Protein AF-A0A6P2D713-F1 (afdb_monomer)

pLDDT: mean 86.48, std 10.67, range [42.59, 97.75]

Secondary structure (DSSP, 8-state):
--TTS--HHHHHHHHHHHHHSSSHHHHHHHHHHHH-----HHHHHHHHHHHHHHHHHHHHTT--SS--------B-TTS-BEEEEEEEEEEEEEE-GGG-EEEEEEEEEEEEEEPPPPTTS-SSPPPPTT---EEEEEEES--HHHHHHHHHHHHHHTTGGG-SEEEEEE-SSTT-TTHHHH-TTEEEEEEPHHHHHHHHHHHHHHHSTT-HHHHHHHHHHHHHHHHHHHHHHHHHHHHHS-----TTHHHHHHHHHHHHHHHGGG--HHHHHHTT-----HHHHHHHHHHH-

Radius of gyration: 22.48 Å; Cα contacts (8 Å, |Δi|>4): 417; chains: 1; bounding box: 51×39×65 Å

Organism: NCBI:txid1210884

Sequence (293 aa):
MTSQRLSPAVEQLTTLCGAVADSFEKGTELLHETSGIRLSEPTVQRTTEAAGVRIAEHFRRGQVFGGKRPWSWFRDACGRTVGYISIDATGVRQQGPGGSQADGRMAYVGSGFNPLPDQERVFELLPGPGEKMRARYVSGLYPLAEMGPLLRKRGAQVGLDQAKVWVALCDGGSGLEDFDENFPRVEAVILDFYHAAEHRAKLAGVLHPTDETVAQSQAKAWSRVLREEGGEVLIAVLESWSWPSVNGLARVRGEVLGYFRNQVHRMDYPSYEANGWYIGSGAIDSACKTVVD

Solvent-accessible surface area (backbone atoms only — not comparable to full-atom values): 16340 Å² total; per-residue (Å²): 111,47,101,83,69,31,50,73,70,55,46,52,50,38,26,50,28,27,68,72,33,99,35,32,60,50,10,33,52,48,32,28,75,76,68,70,48,85,66,53,38,73,54,27,41,55,50,25,52,53,49,50,53,54,53,51,51,40,45,76,73,68,51,73,89,75,75,76,55,64,57,89,54,50,46,24,59,84,70,42,28,40,28,35,35,37,55,49,67,45,81,42,82,42,67,34,86,94,71,35,91,41,75,62,44,61,31,36,40,31,37,37,39,40,72,70,81,51,84,94,56,72,61,54,84,79,76,61,94,89,69,71,66,49,73,48,79,46,72,44,82,54,59,70,83,61,45,43,64,53,44,50,55,53,30,54,28,35,34,42,81,75,30,74,39,30,38,34,43,30,75,80,64,83,77,59,79,65,40,59,80,60,44,74,71,51,78,44,62,35,43,19,50,59,56,58,42,51,55,40,40,54,45,22,40,50,73,30,75,88,37,65,69,58,14,51,50,50,26,49,53,53,49,47,42,29,48,69,62,8,33,67,52,41,50,52,53,66,67,70,51,89,78,76,100,46,86,67,34,69,57,47,48,51,53,45,51,52,52,46,66,76,44,32,95,25,27,55,37,41,61,37,51,68,41,52,51,90,56,52,54,66,78,53,53,64,50,47,48,77,73,75,112

Structure (mmCIF, N/CA/C/O backbone):
data_AF-A0A6P2D713-F1
#
_entry.id   AF-A0A6P2D713-F1
#
loop_
_atom_site.group_PDB
_atom_site.id
_atom_site.type_symbol
_atom_site.label_atom_id
_atom_site.label_alt_id
_atom_site.label_comp_id
_atom_site.label_asym_id
_atom_site.label_entity_id
_atom_site.label_seq_id
_atom_site.pdbx_PDB_ins_code
_atom_site.Cartn_x
_atom_site.Cartn_y
_atom_site.Cartn_z
_atom_site.occupancy
_atom_site.B_iso_or_equiv
_atom_site.auth_seq_id
_atom_site.auth_comp_id
_atom_site.auth_asym_id
_atom_site.auth_atom_id
_atom_site.pdbx_PDB_model_num
ATOM 1 N N . MET A 1 1 ? -13.306 0.618 39.535 1.00 58.47 1 MET A N 1
ATOM 2 C CA . MET A 1 1 ? -11.950 1.124 39.229 1.00 58.47 1 MET A CA 1
ATOM 3 C C . MET A 1 1 ? -11.244 0.084 38.380 1.00 58.47 1 MET A C 1
ATOM 5 O O . MET A 1 1 ? -11.529 -1.095 38.549 1.00 58.47 1 MET A O 1
ATOM 9 N N . THR A 1 2 ? -10.407 0.511 37.444 1.00 74.69 2 THR A N 1
ATOM 10 C CA . THR A 1 2 ? -9.717 -0.347 36.466 1.00 74.69 2 THR A CA 1
ATOM 11 C C . THR A 1 2 ? -8.467 -0.971 37.096 1.00 74.69 2 THR A C 1
ATOM 13 O O . THR A 1 2 ? -8.136 -0.653 38.242 1.00 74.69 2 THR A O 1
ATOM 16 N N . SER A 1 3 ? -7.745 -1.848 36.386 1.00 72.12 3 SER A N 1
ATOM 17 C CA . SER A 1 3 ? -6.501 -2.452 36.908 1.00 72.12 3 SER A CA 1
ATOM 18 C C . SER A 1 3 ? -5.438 -1.407 37.277 1.00 72.12 3 SER A C 1
ATOM 20 O O . SER A 1 3 ? -4.645 -1.636 38.186 1.00 72.12 3 SER A O 1
ATOM 22 N N . GLN A 1 4 ? -5.482 -0.228 36.647 1.00 79.38 4 GLN A N 1
ATOM 23 C CA . GLN A 1 4 ? -4.624 0.927 36.942 1.00 79.38 4 GLN A CA 1
ATOM 24 C C . GLN A 1 4 ? -5.239 1.903 37.961 1.00 79.38 4 GLN A C 1
ATOM 26 O O . GLN A 1 4 ? -4.763 3.022 38.113 1.00 79.38 4 GLN A O 1
ATOM 31 N N . ARG A 1 5 ? -6.310 1.506 38.667 1.00 85.62 5 ARG A N 1
ATOM 32 C CA . ARG A 1 5 ? -7.039 2.349 39.633 1.00 85.62 5 ARG A CA 1
ATOM 33 C C . ARG A 1 5 ? -7.590 3.651 39.030 1.00 85.62 5 ARG A C 1
ATOM 35 O O . ARG A 1 5 ? -7.767 4.637 39.738 1.00 85.62 5 ARG A O 1
ATOM 42 N N . LEU A 1 6 ? -7.932 3.643 37.745 1.00 89.69 6 LEU A N 1
ATOM 43 C CA . LEU A 1 6 ? -8.622 4.752 37.088 1.00 89.69 6 LEU A CA 1
ATOM 44 C C . LEU A 1 6 ? -10.137 4.495 37.086 1.00 89.69 6 LEU A C 1
ATOM 46 O O . LEU A 1 6 ? -10.599 3.359 37.263 1.00 89.69 6 LEU A O 1
ATOM 50 N N . SER A 1 7 ? -10.943 5.544 36.916 1.00 92.88 7 SER A N 1
ATOM 51 C CA . SER A 1 7 ? -12.340 5.347 36.516 1.00 92.88 7 SER A CA 1
ATOM 52 C C . SER A 1 7 ? -12.382 4.926 35.036 1.00 92.88 7 SER A C 1
ATOM 54 O O . SER A 1 7 ? -11.438 5.228 34.304 1.00 92.88 7 SER A O 1
ATOM 56 N N . PRO A 1 8 ? -13.446 4.256 34.557 1.00 91.94 8 PRO A N 1
ATOM 57 C CA . PRO A 1 8 ? -13.537 3.849 33.151 1.00 91.94 8 PRO A CA 1
ATOM 58 C C . PRO A 1 8 ? -13.393 5.016 32.161 1.00 91.94 8 PRO A C 1
ATOM 60 O O . PRO A 1 8 ? -12.728 4.878 31.141 1.00 91.94 8 PRO A O 1
ATOM 63 N N . ALA A 1 9 ? -13.956 6.184 32.491 1.00 93.12 9 ALA A N 1
ATOM 64 C CA . ALA A 1 9 ? -13.844 7.383 31.660 1.00 93.12 9 ALA A CA 1
ATOM 65 C C . ALA A 1 9 ? -12.403 7.922 31.609 1.00 93.12 9 ALA A C 1
ATOM 67 O O . ALA A 1 9 ? -11.920 8.301 30.545 1.00 93.12 9 ALA A O 1
ATOM 68 N N . VAL A 1 10 ? -11.697 7.913 32.746 1.00 94.25 10 VAL A N 1
ATOM 69 C CA . VAL A 1 10 ? -10.295 8.350 32.806 1.00 94.25 10 VAL A CA 1
ATOM 70 C C . VAL A 1 10 ? -9.388 7.361 32.079 1.00 94.25 10 VAL A C 1
ATOM 72 O O . VAL A 1 10 ? -8.500 7.797 31.357 1.00 94.25 10 VAL A O 1
ATOM 75 N N . GLU A 1 11 ? -9.619 6.050 32.215 1.00 94.62 11 GLU A N 1
ATOM 76 C CA . GLU A 1 11 ? -8.891 5.036 31.440 1.00 94.62 11 GLU A CA 1
ATOM 77 C C . GLU A 1 11 ? -9.073 5.275 29.939 1.00 94.62 11 GLU A C 1
ATOM 79 O O . GLU A 1 11 ? -8.083 5.339 29.219 1.00 94.62 11 GLU A O 1
ATOM 84 N N . GLN A 1 12 ? -10.310 5.486 29.480 1.00 94.19 12 GLN A N 1
ATOM 85 C CA . GLN A 1 12 ? -10.593 5.742 28.070 1.00 94.19 12 GLN A CA 1
ATOM 86 C C . GLN A 1 12 ? -9.858 6.981 27.543 1.00 94.19 12 GLN A C 1
ATOM 88 O O . GLN A 1 12 ? -9.202 6.895 26.508 1.00 94.19 12 GLN A O 1
ATOM 93 N N . LEU A 1 13 ? -9.941 8.117 28.245 1.00 95.31 13 LEU A N 1
ATOM 94 C CA . LEU A 1 13 ? -9.242 9.343 27.839 1.00 95.31 13 LEU A CA 1
ATOM 95 C C . LEU A 1 13 ? -7.724 9.158 27.850 1.00 95.31 13 LEU A C 1
ATOM 97 O O . LEU A 1 13 ? -7.052 9.547 26.903 1.00 95.31 13 LEU A O 1
ATOM 101 N N . THR A 1 14 ? -7.198 8.502 28.883 1.00 95.69 14 THR A N 1
ATOM 102 C CA . THR A 1 14 ? -5.763 8.232 29.021 1.00 95.69 14 THR A CA 1
ATOM 103 C C . THR A 1 14 ? -5.253 7.368 27.871 1.00 95.69 14 THR A C 1
ATOM 105 O O . THR A 1 14 ? -4.232 7.695 27.275 1.00 95.69 14 THR A O 1
ATOM 108 N N . THR A 1 15 ? -5.976 6.298 27.525 1.00 95.00 15 THR A N 1
ATOM 109 C CA . THR A 1 15 ? -5.654 5.441 26.378 1.00 95.00 15 THR A CA 1
ATOM 110 C C . THR A 1 15 ? -5.694 6.220 25.064 1.00 95.00 15 THR A C 1
ATOM 112 O O . THR A 1 15 ? -4.808 6.039 24.240 1.00 95.00 15 THR A O 1
ATOM 115 N N . LEU A 1 16 ? -6.698 7.079 24.848 1.00 93.88 16 LEU A N 1
ATOM 116 C CA . LEU A 1 16 ? -6.806 7.862 23.613 1.00 93.88 16 LEU A CA 1
ATOM 117 C C . LEU A 1 16 ? -5.658 8.868 23.476 1.00 93.88 16 LEU A C 1
ATOM 119 O O . LEU A 1 16 ? -5.015 8.910 22.433 1.00 93.88 16 LEU A O 1
ATOM 123 N N . CYS A 1 17 ? -5.366 9.637 24.528 1.00 95.00 17 CYS A N 1
ATOM 124 C CA . CYS A 1 17 ? -4.269 10.604 24.511 1.00 95.00 17 CYS A CA 1
ATOM 125 C C . CYS A 1 17 ? -2.907 9.918 24.353 1.00 95.00 17 CYS A C 1
ATOM 127 O O . CYS A 1 17 ? -2.075 10.398 23.592 1.00 95.00 17 CYS A O 1
ATOM 129 N N . GLY A 1 18 ? -2.692 8.784 25.027 1.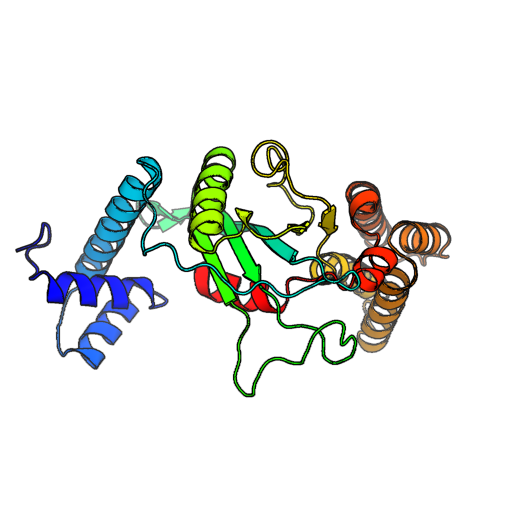00 93.62 18 GLY A N 1
ATOM 130 C CA . GLY A 1 18 ? -1.458 8.010 24.905 1.00 93.62 18 GLY A CA 1
ATOM 131 C C . GLY A 1 18 ? -1.281 7.311 23.556 1.00 93.62 18 GLY A C 1
ATOM 132 O O . GLY A 1 18 ? -0.150 7.030 23.188 1.00 93.62 18 GLY A O 1
ATOM 133 N N . ALA A 1 19 ? -2.366 7.026 22.829 1.00 90.31 19 ALA A N 1
ATOM 134 C CA . ALA A 1 19 ? -2.311 6.376 21.518 1.00 90.31 19 ALA A CA 1
ATOM 135 C C . ALA A 1 19 ? -2.177 7.354 20.340 1.00 90.31 19 ALA A C 1
ATOM 137 O O . ALA A 1 19 ? -1.746 6.938 19.273 1.00 90.31 19 ALA A O 1
ATOM 138 N N . VAL A 1 20 ? -2.605 8.611 20.501 1.00 89.31 20 VAL A N 1
ATOM 139 C CA . VAL A 1 20 ? -2.597 9.626 19.426 1.00 89.31 20 VAL A CA 1
ATOM 140 C C . VAL A 1 20 ? -1.365 10.530 19.486 1.00 89.31 20 VAL A C 1
ATOM 142 O O . VAL A 1 20 ? -1.025 11.159 18.492 1.00 89.31 20 VAL A O 1
ATOM 145 N N . ALA A 1 21 ? -0.721 10.640 20.646 1.00 89.62 21 ALA A N 1
ATOM 146 C CA . ALA A 1 21 ? 0.463 11.470 20.810 1.00 89.62 21 ALA A CA 1
ATOM 147 C C . ALA A 1 21 ? 1.750 10.733 20.403 1.00 89.62 21 ALA A C 1
ATOM 149 O O . ALA A 1 21 ? 1.882 9.538 20.656 1.00 89.62 21 ALA A O 1
ATOM 150 N N . ASP A 1 22 ? 2.733 11.485 19.903 1.00 84.94 22 ASP A N 1
ATOM 151 C CA . ASP A 1 22 ? 4.047 10.980 19.459 1.00 84.94 22 ASP A CA 1
ATOM 152 C C . ASP A 1 22 ? 4.870 10.297 20.574 1.00 84.94 22 ASP A C 1
ATOM 154 O O . ASP A 1 22 ? 5.839 9.584 20.317 1.00 84.94 22 ASP A O 1
ATOM 158 N N . SER A 1 23 ? 4.527 10.544 21.842 1.00 89.69 23 SER A N 1
ATOM 159 C CA . SER A 1 23 ? 5.128 9.891 23.006 1.00 89.69 23 SER A CA 1
ATOM 160 C C . SER A 1 23 ? 4.158 9.862 24.188 1.00 89.69 23 SER A C 1
ATOM 162 O O . SER A 1 23 ? 3.205 10.640 24.251 1.00 89.69 23 SER A O 1
ATOM 164 N N . PHE A 1 24 ? 4.412 9.011 25.186 1.00 92.38 24 PHE A N 1
ATOM 165 C CA . PHE A 1 24 ? 3.594 8.978 26.408 1.00 92.38 24 PHE A CA 1
ATOM 166 C C . PHE A 1 24 ? 3.758 10.232 27.282 1.00 92.38 24 PHE A C 1
ATOM 168 O O . PHE A 1 24 ? 2.841 10.591 28.030 1.00 92.38 24 PHE A O 1
ATOM 175 N N . GLU A 1 25 ? 4.891 10.928 27.165 1.00 93.62 25 GLU A N 1
ATOM 176 C CA . GLU A 1 25 ? 5.088 12.255 27.752 1.00 93.62 25 GLU A CA 1
ATOM 177 C C . GLU A 1 25 ? 4.136 13.261 27.093 1.00 93.62 25 GLU A C 1
ATOM 179 O O . GLU A 1 25 ? 3.340 13.903 27.779 1.00 93.62 25 GLU A O 1
ATOM 184 N N . LYS A 1 26 ? 4.098 13.305 25.755 1.00 93.81 26 LYS A N 1
ATOM 185 C CA . LYS A 1 26 ? 3.136 14.134 25.013 1.00 93.81 26 LYS A CA 1
ATOM 186 C C . LYS A 1 26 ? 1.687 13.715 25.244 1.00 93.81 26 LYS A C 1
ATOM 188 O O . LYS A 1 26 ? 0.813 14.570 25.350 1.00 93.81 26 LYS A O 1
ATOM 193 N N . GLY A 1 27 ? 1.422 12.425 25.434 1.00 95.00 27 GLY A N 1
ATOM 194 C CA . GLY A 1 27 ? 0.106 11.924 25.827 1.00 95.00 27 GLY A CA 1
ATOM 195 C C . GLY A 1 27 ? -0.328 12.433 27.205 1.00 95.00 27 GLY A C 1
ATOM 196 O O . GLY A 1 27 ? -1.510 12.696 27.425 1.00 95.00 27 GLY A O 1
ATOM 197 N N . THR A 1 28 ? 0.624 12.628 28.121 1.00 95.50 28 THR A N 1
ATOM 198 C CA . THR A 1 28 ? 0.375 13.248 29.429 1.00 95.50 28 THR A CA 1
ATOM 199 C C . THR A 1 28 ? 0.020 14.728 29.288 1.00 95.50 28 THR A C 1
ATOM 201 O O . THR A 1 28 ? -0.953 15.176 29.898 1.00 95.50 28 THR A O 1
ATOM 204 N N . GLU A 1 29 ? 0.775 15.474 28.475 1.00 95.69 29 GLU A N 1
ATOM 205 C CA . GLU A 1 29 ? 0.488 16.882 28.165 1.00 95.69 29 GLU A CA 1
ATOM 206 C C . GLU A 1 29 ? -0.915 17.030 27.554 1.00 95.69 29 GLU A C 1
ATOM 208 O O . GLU A 1 29 ? -1.744 17.774 28.079 1.00 95.69 29 GLU A O 1
ATOM 213 N N . LEU A 1 30 ? -1.227 16.233 26.527 1.00 96.19 30 LEU A N 1
ATOM 214 C CA . LEU A 1 30 ? -2.516 16.250 25.836 1.00 96.19 30 LEU A CA 1
ATOM 215 C C . LEU A 1 30 ? -3.687 15.901 26.766 1.00 96.19 30 LEU A C 1
ATOM 217 O O . LEU A 1 30 ? -4.741 16.540 26.712 1.00 96.19 30 LEU A O 1
ATOM 221 N N . LEU A 1 31 ? -3.523 14.903 27.640 1.00 96.75 31 LEU A N 1
ATOM 222 C CA . LEU A 1 31 ? -4.543 14.539 28.627 1.00 96.75 31 LEU A CA 1
ATOM 223 C C . LEU A 1 31 ? -4.820 15.702 29.586 1.00 96.75 31 LEU A C 1
ATOM 225 O O . LEU A 1 31 ? -5.981 16.002 29.882 1.00 96.75 31 LEU A O 1
ATOM 229 N N . HIS A 1 32 ? -3.768 16.376 30.048 1.00 96.88 32 HIS A N 1
ATOM 230 C CA . HIS A 1 32 ? -3.899 17.523 30.934 1.00 96.88 32 HIS A CA 1
ATOM 231 C C . HIS A 1 32 ? -4.578 18.708 30.239 1.00 96.88 32 HIS A C 1
ATOM 233 O O . HIS A 1 32 ? -5.495 19.291 30.812 1.00 96.88 32 HIS A O 1
ATOM 239 N N . GLU A 1 33 ? -4.189 19.037 29.009 1.00 95.94 33 GLU A N 1
ATOM 240 C CA . GLU A 1 33 ? -4.771 20.155 28.257 1.00 95.94 33 GLU A CA 1
ATOM 241 C C . GLU A 1 33 ? -6.255 19.943 27.933 1.00 95.94 33 GLU A C 1
ATOM 243 O O . GLU A 1 33 ? -7.055 20.871 28.037 1.00 95.94 33 GLU A O 1
ATOM 248 N N . THR A 1 34 ? -6.644 18.717 27.580 1.00 93.56 34 THR A N 1
ATOM 249 C CA . THR A 1 34 ? -8.013 18.414 27.131 1.00 93.56 34 THR A CA 1
ATOM 250 C C . THR A 1 34 ? -8.993 18.123 28.267 1.00 93.56 34 THR A C 1
ATOM 252 O O . THR A 1 34 ? -10.200 18.285 28.085 1.00 93.56 34 THR A O 1
ATOM 255 N N . SER A 1 35 ? -8.508 17.684 29.434 1.00 94.50 35 SER A N 1
ATOM 256 C CA . SER A 1 35 ? -9.373 17.210 30.529 1.00 94.50 35 SER A CA 1
ATOM 257 C C . SER A 1 35 ? -9.000 17.715 31.928 1.00 94.50 35 SER A C 1
ATOM 259 O O . SER A 1 35 ? -9.738 17.470 32.881 1.00 94.50 35 SER A O 1
ATOM 261 N N . GLY A 1 36 ? -7.854 18.385 32.086 1.00 95.31 36 GLY A N 1
ATOM 262 C CA . GLY A 1 36 ? -7.303 18.793 33.383 1.00 95.31 36 GLY A CA 1
ATOM 263 C C . GLY A 1 36 ? -6.727 17.643 34.221 1.00 95.31 36 GLY A C 1
ATOM 264 O O . GLY A 1 36 ? -6.215 17.875 35.318 1.00 95.31 36 GLY A O 1
ATOM 265 N N . ILE A 1 37 ? -6.789 16.399 33.735 1.00 95.38 37 ILE A N 1
ATOM 266 C CA . ILE A 1 37 ? -6.302 15.218 34.453 1.00 95.38 37 ILE A CA 1
ATOM 267 C C . ILE A 1 37 ? -4.776 15.156 34.370 1.00 95.38 37 ILE A C 1
ATOM 269 O O . ILE A 1 37 ? -4.192 15.239 33.294 1.00 95.38 37 ILE A O 1
ATOM 273 N N . ARG A 1 38 ? -4.123 14.953 35.519 1.00 95.50 38 ARG A N 1
ATOM 274 C CA . ARG A 1 38 ? -2.670 14.763 35.612 1.00 95.50 38 ARG A CA 1
ATOM 275 C C . ARG A 1 38 ? -2.350 13.316 35.938 1.00 95.50 38 ARG A C 1
ATOM 277 O O . ARG A 1 38 ? -2.700 12.836 37.014 1.00 95.50 38 ARG A O 1
ATOM 284 N N . LEU A 1 39 ? -1.657 12.649 35.026 1.00 94.62 39 LEU A N 1
ATOM 285 C CA . LEU A 1 39 ? -1.071 11.327 35.233 1.00 94.62 39 LEU A CA 1
ATOM 286 C C . LEU A 1 39 ? 0.426 11.394 34.935 1.00 94.62 39 LEU A C 1
ATOM 288 O O . LEU A 1 39 ? 0.891 12.342 34.320 1.00 94.62 39 LEU A O 1
ATOM 292 N N . SER A 1 40 ? 1.192 10.417 35.409 1.00 94.62 40 SER A N 1
ATOM 293 C CA . SER A 1 40 ? 2.594 10.289 35.012 1.00 94.62 40 SER A CA 1
ATOM 294 C C . SER A 1 40 ? 2.711 9.553 33.680 1.00 94.62 40 SER A C 1
ATOM 296 O O . SER A 1 40 ? 1.890 8.677 33.394 1.00 94.62 40 SER A O 1
ATOM 298 N N . GLU A 1 41 ? 3.774 9.828 32.927 1.00 94.62 41 GLU A N 1
ATOM 299 C CA . GLU A 1 41 ? 4.097 9.127 31.678 1.00 94.62 41 GLU A CA 1
ATOM 300 C C . GLU A 1 41 ? 4.018 7.589 31.827 1.00 94.62 41 GLU A C 1
ATOM 302 O O . GLU A 1 41 ? 3.263 6.974 31.071 1.00 94.62 41 GLU A O 1
ATOM 307 N N . PRO A 1 42 ? 4.628 6.934 32.845 1.00 93.88 42 PRO A N 1
ATOM 308 C CA . PRO A 1 42 ? 4.503 5.482 33.008 1.00 93.88 42 PRO A CA 1
ATOM 309 C C . PRO A 1 42 ? 3.063 4.996 33.223 1.00 93.88 42 PRO A C 1
ATOM 311 O O . PRO A 1 42 ? 2.743 3.838 32.957 1.00 93.88 42 PRO A O 1
ATOM 314 N N . THR A 1 43 ? 2.185 5.846 33.760 1.00 93.94 43 THR A N 1
ATOM 315 C CA . THR A 1 43 ? 0.767 5.510 33.943 1.00 93.94 43 THR A CA 1
ATOM 316 C C . THR A 1 43 ? 0.017 5.599 32.621 1.00 93.94 43 THR A C 1
ATOM 318 O O . THR A 1 43 ? -0.766 4.695 32.324 1.00 93.94 43 THR A O 1
ATOM 321 N N . VAL A 1 44 ? 0.280 6.632 31.815 1.00 95.12 44 VAL A N 1
ATOM 322 C CA . VAL A 1 44 ? -0.267 6.758 30.455 1.00 95.12 44 VAL A CA 1
ATOM 323 C C . VAL A 1 44 ? 0.194 5.585 29.590 1.00 95.12 44 VAL A C 1
ATOM 325 O O . VAL A 1 44 ? -0.648 4.918 28.987 1.00 95.12 44 VAL A O 1
ATOM 328 N N . GLN A 1 45 ? 1.488 5.254 29.632 1.00 93.81 45 GLN A N 1
ATOM 329 C CA . GLN A 1 45 ? 2.070 4.096 28.954 1.00 93.81 45 GLN A CA 1
ATOM 330 C C . GLN A 1 45 ? 1.351 2.796 29.324 1.00 93.81 45 GLN A C 1
ATOM 332 O O . GLN A 1 45 ? 0.704 2.183 28.477 1.00 93.81 45 GLN A O 1
ATOM 337 N N . ARG A 1 46 ? 1.392 2.390 30.604 1.00 93.56 46 ARG A N 1
ATOM 338 C CA . ARG A 1 46 ? 0.803 1.109 31.041 1.00 93.56 46 ARG A CA 1
ATOM 339 C C . ARG A 1 46 ? -0.689 1.017 30.745 1.00 93.56 46 ARG A C 1
ATOM 341 O O . ARG A 1 46 ? -1.194 -0.068 30.472 1.00 93.56 46 ARG A O 1
ATOM 348 N N . THR A 1 47 ? -1.408 2.134 30.836 1.00 94.81 47 THR A N 1
ATOM 349 C CA . THR A 1 47 ? -2.846 2.181 30.546 1.00 94.81 47 THR A CA 1
ATOM 350 C C . THR A 1 47 ? -3.116 1.979 29.055 1.00 94.81 47 THR A C 1
ATOM 352 O O . THR A 1 47 ? -4.004 1.210 28.685 1.00 94.81 47 THR A O 1
ATOM 355 N N . THR A 1 48 ? -2.325 2.624 28.200 1.00 94.12 48 THR A N 1
ATOM 356 C CA . THR A 1 48 ? -2.432 2.518 26.739 1.00 94.12 48 THR A CA 1
ATOM 357 C C . THR A 1 48 ? -2.032 1.124 26.256 1.00 94.12 48 THR A C 1
ATOM 359 O O . THR A 1 48 ? -2.800 0.470 25.550 1.00 94.12 48 THR A O 1
ATOM 362 N N . GLU A 1 49 ? -0.898 0.601 26.723 1.00 92.25 49 GLU A N 1
ATOM 363 C CA . GLU A 1 49 ? -0.424 -0.749 26.397 1.00 92.25 49 GLU A CA 1
ATOM 364 C C . GLU A 1 49 ? -1.402 -1.831 26.877 1.00 92.25 49 GLU A C 1
ATOM 366 O O . GLU A 1 49 ? -1.720 -2.755 26.128 1.00 92.25 49 GLU A O 1
ATOM 371 N N . ALA A 1 50 ? -1.958 -1.702 28.089 1.00 91.88 50 ALA A N 1
ATOM 372 C CA . ALA A 1 50 ? -2.964 -2.639 28.590 1.00 91.88 50 ALA A CA 1
ATOM 373 C C . ALA A 1 50 ? -4.231 -2.652 27.719 1.00 91.88 50 ALA A C 1
ATOM 375 O O . ALA A 1 50 ? -4.826 -3.713 27.512 1.00 91.88 50 ALA A O 1
ATOM 376 N N . ALA A 1 51 ? -4.646 -1.501 27.179 1.00 91.56 51 ALA A N 1
ATOM 377 C CA . ALA A 1 51 ? -5.734 -1.447 26.209 1.00 91.56 51 ALA A CA 1
ATOM 378 C C . ALA A 1 51 ? -5.363 -2.153 24.896 1.00 91.56 51 ALA A C 1
ATOM 380 O O . ALA A 1 51 ? -6.164 -2.946 24.396 1.00 91.56 51 ALA A O 1
ATOM 381 N N . GLY A 1 52 ? -4.142 -1.946 24.392 1.00 88.56 52 GLY A N 1
ATOM 382 C CA . GLY A 1 52 ? -3.605 -2.653 23.225 1.00 88.56 52 GLY A CA 1
ATOM 383 C C . GLY A 1 52 ? -3.599 -4.176 23.396 1.00 88.56 52 GLY A C 1
ATOM 384 O O . GLY A 1 52 ? -4.068 -4.899 22.516 1.00 88.56 52 GLY A O 1
ATOM 385 N N . VAL A 1 53 ? -3.179 -4.679 24.563 1.00 89.00 53 VAL A N 1
ATOM 386 C CA . VAL A 1 53 ? -3.214 -6.118 24.890 1.00 89.00 53 VAL A CA 1
ATOM 387 C C . VAL A 1 53 ? -4.642 -6.663 24.830 1.00 89.00 53 VAL A C 1
ATOM 389 O O . VAL A 1 53 ? -4.878 -7.693 24.195 1.00 89.00 53 VAL A O 1
ATOM 392 N N . ARG A 1 54 ? -5.618 -5.956 25.416 1.00 89.75 54 ARG A N 1
ATOM 393 C CA . ARG A 1 54 ? -7.032 -6.364 25.359 1.00 89.75 54 ARG A CA 1
ATOM 394 C C . ARG A 1 54 ? -7.567 -6.369 23.926 1.00 89.75 54 ARG A C 1
ATOM 396 O O . ARG A 1 54 ? -8.280 -7.300 23.558 1.00 89.75 54 ARG A O 1
ATOM 403 N N . ILE A 1 55 ? -7.228 -5.367 23.114 1.00 85.94 55 ILE A N 1
ATOM 404 C CA . ILE A 1 55 ? -7.602 -5.299 21.690 1.00 85.94 55 ILE A CA 1
ATOM 405 C C . ILE A 1 55 ? -7.029 -6.506 20.935 1.00 85.94 55 ILE A C 1
ATOM 407 O O . ILE A 1 55 ? -7.767 -7.201 20.235 1.00 85.94 55 ILE A O 1
ATOM 411 N N . ALA A 1 56 ? -5.747 -6.814 21.141 1.00 82.06 56 ALA A N 1
ATOM 412 C CA . ALA A 1 56 ? -5.087 -7.958 20.521 1.00 82.06 56 ALA A CA 1
ATOM 413 C C . ALA A 1 56 ? -5.717 -9.300 20.936 1.00 82.06 56 ALA A C 1
ATOM 415 O O . ALA A 1 56 ? -5.852 -10.197 20.108 1.00 82.06 56 ALA A O 1
ATOM 416 N N . GLU A 1 57 ? -6.147 -9.452 22.191 1.00 86.25 57 GLU A N 1
ATOM 417 C CA . GLU A 1 57 ? -6.876 -10.645 22.643 1.00 86.25 57 GLU A CA 1
ATOM 418 C C . GLU A 1 57 ? -8.236 -10.807 21.955 1.00 86.25 57 GLU A C 1
ATOM 420 O O . GLU A 1 57 ? -8.605 -11.924 21.585 1.00 86.25 57 GLU A O 1
ATOM 425 N N . HIS A 1 58 ? -8.973 -9.712 21.743 1.00 84.81 58 HIS A N 1
ATOM 426 C CA . HIS A 1 58 ? -10.233 -9.749 20.992 1.00 84.81 58 HIS A CA 1
ATOM 427 C C . HIS A 1 58 ? -9.985 -10.180 19.540 1.00 84.81 58 HIS A C 1
ATOM 429 O O . HIS A 1 58 ? -10.688 -11.057 19.031 1.00 84.81 58 HIS A O 1
ATOM 435 N N . PHE A 1 59 ? -8.949 -9.636 18.895 1.00 80.00 59 PHE A N 1
ATOM 436 C CA . PHE A 1 59 ? -8.557 -10.022 17.537 1.00 80.00 59 PHE A CA 1
ATOM 437 C C . PHE A 1 59 ? -8.110 -11.484 17.443 1.00 80.00 59 PHE A C 1
ATOM 439 O O . PHE A 1 59 ? -8.576 -12.189 16.550 1.00 80.00 59 PHE A O 1
ATOM 446 N N . ARG A 1 60 ? -7.329 -11.989 18.408 1.00 79.06 60 ARG A N 1
ATOM 447 C CA . ARG A 1 60 ? -6.952 -13.415 18.494 1.00 79.06 60 ARG A CA 1
ATOM 448 C C . ARG A 1 60 ? -8.158 -14.342 18.657 1.00 79.06 60 ARG A C 1
ATOM 450 O O . ARG A 1 60 ? -8.186 -15.428 18.091 1.00 79.06 60 ARG A O 1
ATOM 457 N N . ARG A 1 61 ? -9.204 -13.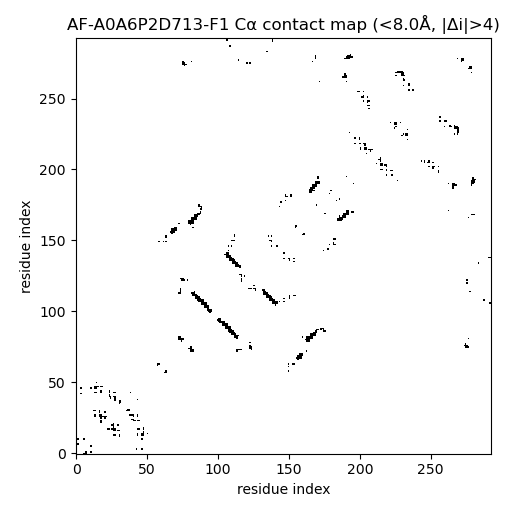901 19.363 1.00 82.81 61 ARG A N 1
ATOM 458 C CA . ARG A 1 61 ? -10.504 -14.607 19.437 1.00 82.81 61 ARG A CA 1
ATOM 459 C C . ARG A 1 61 ? -11.358 -14.426 18.184 1.00 82.81 61 ARG A C 1
ATOM 461 O O . ARG A 1 61 ? -12.491 -14.900 18.119 1.00 82.81 61 ARG A O 1
ATOM 468 N N . GLY A 1 62 ? -10.842 -13.718 17.186 1.00 74.69 62 GLY A N 1
ATOM 469 C CA . GLY A 1 62 ? -11.510 -13.499 15.925 1.00 74.69 62 GLY A CA 1
ATOM 470 C C . GLY A 1 62 ? -12.653 -12.491 15.982 1.00 74.69 62 GLY A C 1
ATOM 471 O O . GLY A 1 62 ? -13.483 -12.494 15.070 1.00 74.69 62 GLY A O 1
ATOM 472 N N . GLN A 1 63 ? -12.719 -11.671 17.027 1.00 80.75 63 GLN A N 1
ATOM 473 C CA . GLN A 1 63 ? -13.699 -10.602 17.156 1.00 80.75 63 GLN A CA 1
ATOM 474 C C . GLN A 1 63 ? -13.226 -9.374 16.379 1.00 80.75 63 GLN A C 1
ATOM 476 O O . GLN A 1 63 ? -12.034 -9.123 16.245 1.00 80.75 63 GLN A O 1
ATOM 481 N N . VAL A 1 64 ? -14.170 -8.594 15.865 1.00 78.06 64 VAL A N 1
ATOM 482 C CA . VAL A 1 64 ? -13.904 -7.317 15.197 1.00 78.06 64 VAL A CA 1
ATOM 483 C C . VAL A 1 64 ? -14.750 -6.236 15.852 1.00 78.06 64 VAL A C 1
ATOM 485 O O . VAL A 1 64 ? -15.897 -6.475 16.224 1.00 78.06 64 VAL A O 1
ATOM 488 N N . PHE A 1 65 ? -14.184 -5.041 16.014 1.00 82.00 65 PHE A N 1
ATOM 489 C CA . PHE A 1 65 ? -14.898 -3.920 16.627 1.00 82.00 65 PHE A CA 1
ATOM 490 C C . PHE A 1 65 ? -15.833 -3.244 15.620 1.00 82.00 65 PHE A C 1
ATOM 492 O O . PHE A 1 65 ? -15.464 -3.057 14.460 1.00 82.00 65 PHE A O 1
ATOM 499 N N . GLY A 1 66 ? -17.024 -2.845 16.064 1.00 80.12 66 GLY A N 1
ATOM 500 C CA . GLY A 1 66 ? -18.042 -2.211 15.223 1.00 80.12 66 GLY A CA 1
ATOM 501 C C . GLY A 1 66 ? -19.015 -3.201 14.569 1.00 80.12 66 GLY A C 1
ATOM 502 O O . GLY A 1 66 ? -18.722 -4.380 14.383 1.00 80.12 66 GLY A O 1
ATOM 503 N N . GLY A 1 67 ? -20.213 -2.719 14.240 1.00 82.44 67 GLY A N 1
ATOM 504 C CA . GLY A 1 67 ? -21.223 -3.512 13.534 1.00 82.44 67 GLY A CA 1
ATOM 505 C C . GLY A 1 67 ? -20.921 -3.663 12.041 1.00 82.44 67 GLY A C 1
ATOM 506 O O . GLY A 1 67 ? -20.095 -2.936 11.486 1.00 82.44 67 GLY A O 1
ATOM 507 N N . LYS A 1 68 ? -21.640 -4.575 11.377 1.00 87.62 68 LYS A N 1
ATOM 508 C CA . LYS A 1 68 ? -21.646 -4.654 9.911 1.00 87.62 68 LYS A CA 1
ATOM 509 C C . LYS A 1 68 ? -22.297 -3.387 9.349 1.00 87.62 68 LYS A C 1
ATOM 511 O O . LYS A 1 68 ? -23.448 -3.093 9.661 1.00 87.62 68 LYS A O 1
ATOM 516 N N . ARG A 1 69 ? -21.551 -2.632 8.547 1.00 89.69 69 ARG A N 1
ATOM 517 C CA . ARG A 1 69 ? -22.008 -1.443 7.819 1.00 89.69 69 ARG A CA 1
ATOM 518 C C . ARG A 1 69 ? -21.527 -1.566 6.372 1.00 89.69 69 ARG A C 1
ATOM 520 O O . ARG A 1 69 ? -20.455 -1.041 6.065 1.00 89.69 69 ARG A O 1
ATOM 527 N N . PRO A 1 70 ? -22.280 -2.287 5.519 1.00 92.50 70 PRO A N 1
ATOM 528 C CA . PRO A 1 70 ? -21.926 -2.465 4.119 1.00 92.50 70 PRO A CA 1
ATOM 529 C C . PRO A 1 70 ? -21.714 -1.125 3.421 1.00 92.50 70 PRO A C 1
ATOM 531 O O . PRO A 1 70 ? -22.438 -0.160 3.680 1.00 92.50 70 PRO A O 1
ATOM 534 N N . TRP A 1 71 ? -20.711 -1.059 2.555 1.00 93.31 71 TRP A N 1
ATOM 535 C CA . TRP A 1 71 ? -20.477 0.102 1.713 1.00 93.31 71 TRP A CA 1
ATOM 536 C C . TRP A 1 71 ? -21.212 -0.021 0.384 1.00 93.31 71 TRP A C 1
ATOM 538 O O . TRP A 1 71 ? -21.362 -1.107 -0.170 1.00 93.31 71 TRP A O 1
ATOM 548 N N . SER A 1 72 ? -21.616 1.128 -0.152 1.00 91.50 72 SER A N 1
ATOM 549 C CA . SER A 1 72 ? -21.944 1.267 -1.568 1.00 91.50 72 SER A CA 1
ATOM 550 C C . SER A 1 72 ? -20.634 1.295 -2.353 1.00 91.50 72 SER A C 1
ATOM 552 O O . SER A 1 72 ? -20.017 2.350 -2.477 1.00 91.50 72 SER A O 1
ATOM 554 N N . TRP A 1 73 ? -20.166 0.123 -2.776 1.00 92.38 73 TRP A N 1
ATOM 555 C CA . TRP A 1 73 ? -18.962 -0.023 -3.594 1.00 92.38 73 TRP A CA 1
ATOM 556 C C . TRP A 1 73 ? -19.142 0.645 -4.956 1.00 92.38 73 TRP A C 1
ATOM 558 O O . TRP A 1 73 ? -20.185 0.448 -5.585 1.00 92.38 73 TRP A O 1
ATOM 568 N N . PHE A 1 74 ? -18.131 1.394 -5.399 1.00 91.69 74 PHE A N 1
ATOM 569 C CA . PHE A 1 74 ? -18.127 1.981 -6.737 1.00 91.69 74 PHE A CA 1
ATOM 570 C C . PHE A 1 74 ? -17.948 0.901 -7.811 1.00 91.69 74 PHE A C 1
ATOM 572 O O . PHE A 1 74 ? -17.561 -0.241 -7.526 1.00 91.69 74 PHE A O 1
ATOM 579 N N . ARG A 1 75 ? -18.292 1.247 -9.047 1.00 91.56 75 ARG A N 1
ATOM 580 C CA . ARG A 1 75 ? -18.354 0.342 -10.189 1.00 91.56 75 ARG A CA 1
ATOM 581 C C . ARG A 1 75 ? -17.196 0.549 -11.153 1.00 91.56 75 ARG A C 1
ATOM 583 O O . ARG A 1 75 ? -16.717 1.660 -11.346 1.00 91.56 75 ARG A O 1
ATOM 590 N N . ASP A 1 76 ? -16.793 -0.552 -11.772 1.00 91.81 76 ASP A N 1
ATOM 591 C CA . ASP A 1 76 ? -15.855 -0.575 -12.887 1.00 91.81 76 ASP A CA 1
ATOM 592 C C . ASP A 1 76 ? -16.524 -0.127 -14.201 1.00 91.81 76 ASP A C 1
ATOM 594 O O . ASP A 1 76 ? -17.739 0.094 -14.264 1.00 91.81 76 ASP A O 1
ATOM 598 N N . ALA A 1 77 ? -15.742 -0.050 -15.279 1.00 90.19 77 ALA A N 1
ATOM 599 C CA . ALA A 1 77 ? -16.219 0.308 -16.617 1.00 90.19 77 ALA A CA 1
ATOM 600 C C . ALA A 1 77 ? -17.307 -0.640 -17.169 1.00 90.19 77 ALA A C 1
ATOM 602 O O . ALA A 1 77 ? -18.061 -0.271 -18.068 1.00 90.19 77 ALA A O 1
ATOM 603 N N . CYS A 1 78 ? -17.425 -1.851 -16.614 1.00 90.00 78 CYS A N 1
ATOM 604 C CA . CYS A 1 78 ? -18.441 -2.845 -16.960 1.00 90.00 78 CYS A CA 1
ATOM 605 C C . CYS A 1 78 ? -19.678 -2.789 -16.037 1.00 90.00 78 CYS A C 1
ATOM 607 O O . CYS A 1 78 ? -20.567 -3.642 -16.128 1.00 90.00 78 CYS A O 1
ATOM 609 N N . GLY A 1 79 ? -19.752 -1.826 -15.113 1.00 90.62 79 GLY A N 1
ATOM 610 C CA . GLY A 1 79 ? -20.849 -1.679 -14.158 1.00 90.62 79 GLY A CA 1
ATOM 611 C C . GLY A 1 79 ? -20.825 -2.685 -12.997 1.00 90.62 79 GLY A C 1
ATOM 612 O O . GLY A 1 79 ? -21.836 -2.836 -12.292 1.00 90.62 79 GLY A O 1
ATOM 613 N N . ARG A 1 80 ? -19.712 -3.395 -12.775 1.00 93.12 80 ARG A N 1
ATOM 614 C CA . ARG A 1 80 ? -19.517 -4.339 -11.663 1.00 93.12 80 ARG A CA 1
ATOM 615 C C . ARG A 1 80 ? -18.985 -3.599 -10.440 1.00 93.12 80 ARG A C 1
ATOM 617 O O . ARG A 1 80 ? -18.067 -2.806 -10.558 1.00 93.12 80 ARG A O 1
ATOM 624 N N . THR A 1 81 ? -19.534 -3.873 -9.259 1.00 94.31 81 THR A N 1
ATOM 625 C CA . THR A 1 81 ? -19.013 -3.313 -8.002 1.00 94.31 81 THR A CA 1
ATOM 626 C C . THR A 1 81 ? -17.619 -3.860 -7.706 1.00 94.31 81 THR A C 1
ATOM 628 O O . THR A 1 81 ? -17.424 -5.078 -7.764 1.00 94.31 81 THR A O 1
ATOM 631 N N . VAL A 1 82 ? -16.682 -2.980 -7.353 1.00 94.31 82 VAL A N 1
ATOM 632 C CA . VAL A 1 82 ? -15.281 -3.336 -7.095 1.00 94.31 82 VAL A CA 1
ATOM 633 C C . VAL A 1 82 ? -14.930 -3.090 -5.639 1.00 94.31 82 VAL A C 1
ATOM 635 O O . VAL A 1 82 ? -15.123 -1.995 -5.115 1.00 94.31 82 VAL A O 1
ATOM 638 N N . GLY A 1 83 ? -14.410 -4.121 -4.985 1.00 94.44 83 GLY A N 1
ATOM 639 C CA . GLY A 1 83 ? -13.845 -4.029 -3.650 1.00 94.44 83 GLY A CA 1
ATOM 640 C C . GLY A 1 83 ? -12.329 -4.057 -3.706 1.00 94.44 83 GLY A C 1
ATOM 641 O O . GLY A 1 83 ? -11.771 -4.946 -4.348 1.00 94.44 83 GLY A O 1
ATOM 642 N N . TYR A 1 84 ? -11.675 -3.120 -3.019 1.00 93.44 84 TYR A N 1
ATOM 643 C CA . TYR A 1 84 ? -10.218 -3.062 -2.979 1.00 93.44 84 TYR A CA 1
ATOM 644 C C . TYR A 1 84 ? -9.659 -3.486 -1.632 1.00 93.44 84 TYR A C 1
ATOM 646 O O . TYR A 1 84 ? -10.230 -3.199 -0.572 1.00 93.44 84 TYR A O 1
ATOM 654 N N . ILE A 1 85 ? -8.518 -4.161 -1.705 1.00 91.88 85 ILE A N 1
ATOM 655 C CA . ILE A 1 85 ? -7.746 -4.643 -0.568 1.00 91.88 85 ILE A CA 1
ATOM 656 C C . ILE A 1 85 ? -6.291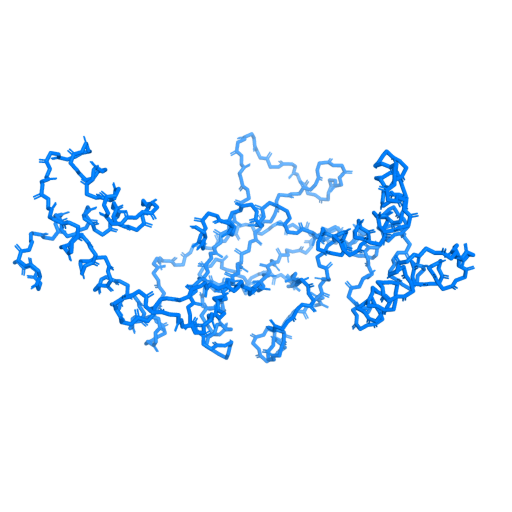 -4.233 -0.789 1.00 91.88 85 ILE A C 1
ATOM 658 O O . ILE A 1 85 ? -5.803 -4.288 -1.911 1.00 91.88 85 ILE A O 1
ATOM 662 N N . SER A 1 86 ? -5.581 -3.841 0.259 1.00 88.00 86 SER A N 1
ATOM 663 C CA . SER A 1 86 ? -4.122 -3.738 0.220 1.00 88.00 86 SER A CA 1
ATOM 664 C C . SER A 1 86 ? -3.511 -4.386 1.449 1.00 88.00 86 SER A C 1
ATOM 666 O O . SER A 1 86 ? -4.154 -4.467 2.500 1.00 88.00 86 SER A O 1
ATOM 668 N N . ILE A 1 87 ? -2.279 -4.858 1.307 1.00 81.56 87 ILE A N 1
ATOM 669 C CA . ILE A 1 87 ? -1.428 -5.257 2.423 1.00 81.56 87 ILE A CA 1
ATOM 670 C C . ILE A 1 87 ? -0.070 -4.621 2.181 1.00 81.56 87 ILE A C 1
ATOM 672 O O . ILE A 1 87 ? 0.484 -4.750 1.093 1.00 81.56 87 ILE A O 1
ATOM 676 N N . ASP A 1 88 ? 0.419 -3.940 3.203 1.00 78.75 88 ASP A N 1
ATOM 677 C CA . ASP A 1 88 ? 1.731 -3.317 3.247 1.00 78.75 88 ASP A CA 1
ATOM 678 C C . ASP A 1 88 ? 2.464 -3.762 4.521 1.00 78.75 88 ASP A C 1
ATOM 680 O O . ASP A 1 88 ? 1.836 -4.185 5.503 1.00 78.75 88 ASP A O 1
ATOM 684 N N . ALA A 1 89 ? 3.790 -3.697 4.505 1.00 75.75 89 ALA A N 1
ATOM 685 C CA . ALA A 1 89 ? 4.646 -4.064 5.619 1.00 75.75 89 ALA A CA 1
ATOM 686 C C . ALA A 1 89 ? 5.708 -2.987 5.844 1.00 75.75 89 ALA A C 1
ATOM 688 O O . ALA A 1 89 ? 6.574 -2.758 5.007 1.00 75.75 89 ALA A O 1
ATOM 689 N N . THR A 1 90 ? 5.713 -2.389 7.034 1.00 74.44 90 THR A N 1
ATOM 690 C CA . THR A 1 90 ? 6.705 -1.378 7.411 1.00 74.44 90 THR A CA 1
ATOM 691 C C . THR A 1 90 ? 7.580 -1.851 8.566 1.00 74.44 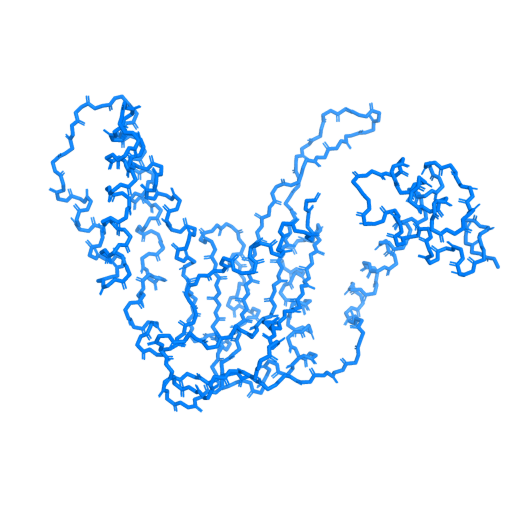90 THR A C 1
ATOM 693 O O . THR A 1 90 ? 7.129 -2.522 9.500 1.00 74.44 90 THR A O 1
ATOM 696 N N . GLY A 1 91 ? 8.871 -1.530 8.490 1.00 76.44 91 GLY A N 1
ATOM 697 C CA . GLY A 1 91 ? 9.846 -1.866 9.518 1.00 76.44 91 GLY A CA 1
ATOM 698 C C . GLY A 1 91 ? 9.766 -0.891 10.686 1.00 76.44 91 GLY A C 1
ATOM 699 O O . GLY A 1 91 ? 10.209 0.249 10.579 1.00 76.44 91 GLY A O 1
ATOM 700 N N . VAL A 1 92 ? 9.279 -1.354 11.835 1.00 78.81 92 VAL A N 1
ATOM 701 C CA . VAL A 1 92 ? 9.252 -0.566 13.067 1.00 78.81 92 VAL A CA 1
ATOM 702 C C . VAL A 1 92 ? 10.485 -0.844 13.917 1.00 78.81 92 VAL A C 1
ATOM 704 O O . VAL A 1 92 ? 10.830 -1.989 14.235 1.00 78.81 92 VAL A O 1
ATOM 707 N N . ARG A 1 93 ? 11.168 0.230 14.319 1.00 79.88 93 ARG A N 1
ATOM 708 C CA . ARG A 1 93 ? 12.308 0.136 15.235 1.00 79.88 93 ARG A CA 1
ATOM 709 C C . ARG A 1 93 ? 11.830 -0.363 16.592 1.00 79.88 93 ARG A C 1
ATOM 711 O O . ARG A 1 93 ? 10.750 -0.005 17.050 1.00 79.88 93 ARG A O 1
ATOM 718 N N . GLN A 1 94 ? 12.640 -1.195 17.229 1.00 80.25 94 GLN A N 1
ATOM 719 C CA . GLN A 1 94 ? 12.386 -1.673 18.581 1.00 80.25 94 GLN A CA 1
ATOM 720 C C . GLN A 1 94 ? 13.494 -1.177 19.503 1.00 80.25 94 GLN A C 1
ATOM 722 O O . GLN A 1 94 ? 14.644 -1.026 19.087 1.00 80.25 94 GLN A O 1
ATOM 727 N N . GLN A 1 95 ? 13.145 -0.949 20.765 1.00 76.69 95 GLN A N 1
ATOM 728 C CA . GLN A 1 95 ? 14.115 -0.749 21.833 1.00 76.69 95 GLN A CA 1
ATOM 729 C C . GLN A 1 95 ? 14.019 -1.913 22.811 1.00 76.69 95 GLN A C 1
ATOM 731 O O . GLN A 1 95 ? 12.931 -2.314 23.226 1.00 76.69 95 GLN A O 1
ATOM 736 N N . GLY A 1 96 ? 15.174 -2.472 23.156 1.00 74.69 96 GLY A N 1
ATOM 737 C CA . GLY A 1 96 ? 15.290 -3.474 24.198 1.00 74.69 96 GLY A CA 1
ATOM 738 C C . GLY A 1 96 ? 15.199 -2.851 25.596 1.00 74.69 96 GLY A C 1
ATOM 739 O O . GLY A 1 96 ? 15.128 -1.626 25.749 1.00 74.69 96 GLY A O 1
ATOM 740 N N . PRO A 1 97 ? 15.212 -3.684 26.650 1.00 73.69 97 PRO A N 1
ATOM 741 C CA . PRO A 1 97 ? 15.172 -3.212 28.029 1.00 73.69 97 PRO A CA 1
ATOM 742 C C . PRO A 1 97 ? 16.250 -2.153 28.298 1.00 73.69 97 PRO A C 1
ATOM 744 O O . PRO A 1 97 ? 17.426 -2.372 28.006 1.00 73.69 97 PRO A O 1
ATOM 747 N N . GLY A 1 98 ? 15.843 -1.006 28.848 1.00 74.50 98 GLY A N 1
ATOM 748 C CA . GLY A 1 98 ? 16.749 0.111 29.137 1.00 74.50 98 GLY A CA 1
ATOM 749 C C . GLY A 1 98 ? 17.229 0.893 27.907 1.00 74.50 98 GLY A C 1
ATOM 750 O O . GLY A 1 98 ? 18.259 1.552 27.993 1.00 74.50 98 GLY A O 1
ATOM 751 N N . GLY A 1 99 ? 16.522 0.813 26.772 1.00 74.50 99 GLY A N 1
ATOM 752 C CA . GLY A 1 99 ? 16.877 1.541 25.547 1.00 74.50 99 GLY A CA 1
ATOM 753 C C . GLY A 1 99 ? 17.994 0.880 24.737 1.00 74.50 99 GLY A C 1
ATOM 754 O O . GLY A 1 99 ? 18.619 1.530 23.900 1.00 74.50 99 GLY A O 1
ATOM 755 N N . SER A 1 100 ? 18.277 -0.401 24.990 1.00 80.50 100 SER A N 1
ATOM 756 C CA . SER A 1 100 ? 19.278 -1.149 24.231 1.00 80.50 100 SER A CA 1
ATOM 757 C C . SER A 1 100 ? 18.844 -1.362 22.779 1.00 80.50 100 SER A C 1
ATOM 759 O O . SER A 1 100 ? 17.656 -1.332 22.446 1.00 80.50 100 SER A O 1
ATOM 761 N N . GLN A 1 101 ? 19.818 -1.575 21.894 1.00 79.75 101 GLN A N 1
ATOM 762 C CA . GLN A 1 101 ? 19.536 -1.913 20.505 1.00 79.75 101 GLN A CA 1
ATOM 763 C C . GLN A 1 101 ? 18.774 -3.242 20.444 1.00 79.75 101 GLN A C 1
ATOM 765 O O . GLN A 1 101 ? 19.197 -4.235 21.036 1.00 79.75 101 GLN A O 1
ATOM 770 N N . ALA A 1 102 ? 17.662 -3.251 19.717 1.00 83.38 102 ALA A N 1
ATOM 771 C CA . ALA A 1 102 ? 16.890 -4.446 19.420 1.00 83.38 102 ALA A CA 1
ATOM 772 C C . ALA A 1 102 ? 16.612 -4.518 17.919 1.00 83.38 102 ALA A C 1
ATOM 774 O O . ALA A 1 102 ? 16.568 -3.492 17.232 1.00 83.38 102 ALA A O 1
ATOM 775 N N . ASP A 1 103 ? 16.419 -5.737 17.423 1.00 82.06 103 ASP A N 1
ATOM 776 C CA . ASP A 1 103 ? 16.053 -5.950 16.029 1.00 82.06 103 ASP A CA 1
ATOM 777 C C . ASP A 1 103 ? 14.704 -5.293 15.733 1.00 82.06 103 ASP A C 1
ATOM 779 O O . ASP A 1 103 ? 13.743 -5.406 16.505 1.00 82.06 103 ASP A O 1
ATOM 783 N N . GLY A 1 104 ? 14.642 -4.598 14.597 1.00 77.56 104 GLY A N 1
ATOM 784 C CA . GLY A 1 104 ? 13.389 -4.073 14.076 1.00 77.56 104 GLY A CA 1
ATOM 785 C C . GLY A 1 104 ? 12.388 -5.201 13.838 1.00 77.56 104 GLY A C 1
ATOM 786 O O . GLY A 1 104 ? 12.758 -6.341 13.556 1.00 77.56 104 GLY A O 1
ATOM 787 N N . ARG A 1 105 ? 11.102 -4.884 13.956 1.00 80.44 105 ARG A N 1
ATOM 788 C CA . ARG A 1 105 ? 10.014 -5.814 13.642 1.00 80.44 105 ARG A CA 1
ATOM 789 C C . ARG A 1 105 ? 9.229 -5.294 12.455 1.00 80.44 105 ARG A C 1
ATOM 791 O O . ARG A 1 105 ? 9.142 -4.090 12.262 1.00 80.44 105 ARG A O 1
ATOM 798 N N . MET A 1 106 ? 8.631 -6.198 11.692 1.00 77.62 106 MET A N 1
ATOM 799 C CA . MET A 1 106 ? 7.687 -5.811 10.649 1.00 77.62 106 MET A CA 1
ATOM 800 C C . MET A 1 106 ? 6.305 -5.616 11.270 1.00 77.62 106 MET A C 1
ATOM 802 O O . MET A 1 106 ? 5.780 -6.516 11.929 1.00 77.62 106 MET A O 1
ATOM 806 N N . ALA A 1 107 ? 5.735 -4.431 11.077 1.00 81.44 107 ALA A N 1
ATOM 807 C CA . ALA A 1 107 ? 4.325 -4.166 11.295 1.00 81.44 107 ALA A CA 1
ATOM 808 C C . ALA A 1 107 ? 3.609 -4.278 9.951 1.00 81.44 107 ALA A C 1
ATOM 810 O O . ALA A 1 107 ? 4.006 -3.637 8.980 1.00 81.44 107 ALA A O 1
ATOM 811 N N . TYR A 1 108 ? 2.550 -5.078 9.901 1.00 80.94 108 TYR A N 1
ATOM 812 C CA . TYR A 1 108 ? 1.720 -5.179 8.707 1.00 80.94 108 TYR A CA 1
ATOM 813 C C . TYR A 1 108 ? 0.541 -4.224 8.815 1.00 80.94 108 TYR A C 1
ATOM 815 O O . TYR A 1 108 ? -0.063 -4.098 9.885 1.00 80.94 108 TYR A O 1
ATOM 823 N N . VAL A 1 109 ? 0.181 -3.613 7.692 1.00 82.94 109 VAL A N 1
ATOM 824 C CA . VAL A 1 109 ? -1.022 -2.804 7.522 1.00 82.94 109 VAL A CA 1
ATOM 825 C C . VAL A 1 109 ? -1.847 -3.405 6.398 1.00 82.94 109 VAL A C 1
ATOM 827 O O . VAL A 1 109 ? -1.508 -3.309 5.226 1.00 82.94 109 VAL A O 1
ATOM 830 N N . GLY A 1 110 ? -2.958 -4.032 6.761 1.00 85.69 110 GLY A N 1
ATOM 831 C CA . GLY A 1 110 ? -3.991 -4.437 5.823 1.00 85.69 110 GLY A CA 1
ATOM 832 C C . GLY A 1 110 ? -5.061 -3.358 5.719 1.00 85.69 110 GLY A C 1
ATOM 833 O O . GLY A 1 110 ? -5.508 -2.826 6.739 1.00 85.69 110 GLY A O 1
ATOM 834 N N . SER A 1 111 ? -5.538 -3.065 4.514 1.00 88.44 111 SER A N 1
ATOM 835 C CA . SER A 1 111 ? -6.656 -2.149 4.319 1.00 88.44 111 SER A CA 1
ATOM 836 C C . SER A 1 111 ? -7.714 -2.720 3.382 1.00 88.44 111 SER A C 1
ATOM 838 O O . SER A 1 111 ? -7.415 -3.454 2.446 1.00 88.44 111 SER A O 1
ATOM 840 N N . GLY A 1 112 ? -8.977 -2.413 3.670 1.00 91.19 112 GLY A N 1
ATOM 841 C CA . GLY A 1 112 ? -10.081 -2.544 2.725 1.00 91.19 112 GLY A CA 1
ATOM 842 C C . GLY A 1 112 ? -10.622 -1.153 2.434 1.00 91.19 112 GLY A C 1
ATOM 843 O O . GLY A 1 112 ? -10.940 -0.417 3.377 1.00 91.19 112 GLY A O 1
ATOM 844 N N . PHE A 1 113 ? -10.711 -0.770 1.164 1.00 92.38 113 PHE A N 1
ATOM 845 C CA . PHE A 1 113 ? -11.017 0.610 0.788 1.00 92.38 113 PHE A CA 1
ATOM 846 C C . PHE A 1 113 ? -11.851 0.715 -0.487 1.00 92.38 113 PHE A C 1
ATOM 848 O O . PHE A 1 113 ? -11.801 -0.146 -1.355 1.00 92.38 113 PHE A O 1
ATOM 855 N N . ASN A 1 114 ? -12.648 1.778 -0.574 1.00 92.06 114 ASN A N 1
ATOM 856 C CA . ASN A 1 114 ? -13.510 2.102 -1.707 1.00 92.06 114 ASN A CA 1
ATOM 857 C C . ASN A 1 114 ? -13.064 3.464 -2.271 1.00 92.06 114 ASN A C 1
ATOM 859 O O . ASN A 1 114 ? -13.494 4.496 -1.731 1.00 92.06 114 ASN A O 1
ATOM 863 N N . PRO A 1 115 ? -12.136 3.476 -3.248 1.00 88.50 115 PRO A N 1
ATOM 864 C CA . PRO A 1 115 ? -11.573 4.697 -3.811 1.00 88.50 115 PRO A CA 1
ATOM 865 C C . PRO A 1 115 ? -12.650 5.481 -4.557 1.00 88.50 115 PRO A C 1
ATOM 867 O O . PRO A 1 115 ? -13.557 4.893 -5.141 1.00 88.50 115 PRO A O 1
ATOM 870 N N . LEU A 1 116 ? -12.565 6.812 -4.518 1.00 84.56 116 LEU A N 1
ATOM 871 C CA . LEU A 1 116 ? -13.478 7.644 -5.299 1.00 84.56 116 LEU A CA 1
ATOM 872 C C . LEU A 1 116 ? -13.224 7.410 -6.799 1.00 84.56 116 LEU A C 1
ATOM 874 O O . LEU A 1 116 ? -12.061 7.254 -7.179 1.00 84.56 116 LEU A O 1
ATOM 878 N N . PRO A 1 117 ? -14.272 7.416 -7.642 1.00 77.94 117 PRO A N 1
ATOM 879 C CA . PRO A 1 117 ? -14.104 7.375 -9.087 1.00 77.94 117 PRO A CA 1
ATOM 880 C C . PRO A 1 117 ? -13.206 8.520 -9.552 1.00 77.94 117 PRO A C 1
ATOM 882 O O . PRO A 1 117 ? -13.324 9.651 -9.070 1.00 77.94 117 PRO A O 1
ATOM 885 N N . ASP A 1 118 ? -12.320 8.224 -10.496 1.00 72.25 118 ASP A N 1
ATOM 886 C CA . ASP A 1 118 ? -11.478 9.234 -11.122 1.00 72.25 118 ASP A CA 1
ATOM 887 C C . ASP A 1 118 ? -12.350 10.172 -11.977 1.00 72.25 118 ASP A C 1
ATOM 889 O O . ASP A 1 118 ? -13.128 9.730 -12.825 1.00 72.25 118 ASP A O 1
ATOM 893 N N . GLN A 1 119 ? -12.236 11.481 -11.737 1.00 61.69 119 GLN A N 1
ATOM 894 C CA . GLN A 1 119 ? -13.022 12.500 -12.436 1.00 61.69 119 GLN A CA 1
ATOM 895 C C . GLN A 1 119 ? -12.711 12.565 -13.930 1.00 61.69 119 GLN A C 1
ATOM 897 O O . GLN A 1 119 ? -13.575 12.947 -14.716 1.00 61.69 119 GLN A O 1
ATOM 902 N N . GLU A 1 120 ? -11.501 12.177 -14.330 1.00 61.47 120 GLU A N 1
ATOM 903 C CA . GLU A 1 120 ? -11.102 12.115 -15.737 1.00 61.47 120 GLU A CA 1
ATOM 904 C C . GLU A 1 120 ? -11.642 10.850 -16.425 1.00 61.47 120 GLU A C 1
ATOM 906 O O . GLU A 1 120 ? -11.594 10.728 -17.649 1.00 61.47 120 GLU A O 1
ATOM 911 N N . ARG A 1 121 ? -12.177 9.900 -15.645 1.00 59.69 121 ARG A N 1
ATOM 912 C CA . ARG A 1 121 ? -12.580 8.561 -16.087 1.00 59.69 121 ARG A CA 1
ATOM 913 C C . ARG A 1 121 ? -13.915 8.178 -15.453 1.00 59.69 121 ARG A C 1
ATOM 915 O O . ARG A 1 121 ? -14.023 7.291 -14.609 1.00 59.69 121 ARG A O 1
ATOM 922 N N . VAL A 1 122 ? -14.949 8.911 -15.857 1.00 58.34 122 VAL A N 1
ATOM 923 C CA . VAL A 1 122 ? -16.298 8.825 -15.284 1.00 58.34 122 VAL A CA 1
ATOM 924 C C . VAL A 1 122 ? -17.025 7.580 -15.805 1.00 58.34 122 VAL A C 1
ATOM 926 O O . VAL A 1 122 ? -17.790 7.642 -16.764 1.00 58.34 122 VAL A O 1
ATOM 929 N N . PHE A 1 123 ? -16.784 6.435 -15.165 1.00 66.19 123 PHE A N 1
ATOM 930 C CA . PHE A 1 123 ? -17.562 5.201 -15.370 1.00 66.19 123 PHE A CA 1
ATOM 931 C C . PHE A 1 123 ? -18.804 5.128 -14.463 1.00 66.19 123 PHE A C 1
ATOM 933 O O . PHE A 1 123 ? -19.723 4.346 -14.704 1.00 66.19 123 PHE A O 1
ATOM 940 N N . GLU A 1 124 ? -18.853 5.975 -13.433 1.00 70.62 124 GLU A N 1
ATOM 941 C CA . GLU A 1 124 ? -19.961 6.120 -12.492 1.00 70.62 124 GLU A CA 1
ATOM 942 C C . GLU A 1 124 ? -20.174 7.601 -12.157 1.00 70.62 124 GLU A C 1
ATOM 944 O O . GLU A 1 124 ? -19.282 8.425 -12.355 1.00 70.62 124 GLU A O 1
ATOM 949 N N . LEU A 1 125 ? -21.367 7.951 -11.666 1.00 68.25 125 LEU A N 1
ATOM 950 C CA . LEU A 1 125 ? -21.670 9.311 -11.225 1.00 68.25 125 LEU A CA 1
ATOM 951 C C . LEU A 1 125 ? -20.620 9.798 -10.226 1.00 68.25 125 LEU A C 1
ATOM 953 O O . LEU A 1 125 ? -20.276 9.094 -9.274 1.00 68.25 125 LEU A O 1
ATOM 957 N N . LEU A 1 126 ? -20.154 11.030 -10.439 1.00 69.81 126 LEU A N 1
ATOM 958 C CA . LEU A 1 126 ? -19.213 11.654 -9.527 1.00 69.81 126 LEU A CA 1
ATOM 959 C C . LEU A 1 126 ? -19.807 11.700 -8.114 1.00 69.81 126 LEU A C 1
ATOM 961 O O . LEU A 1 126 ? -20.996 12.008 -7.954 1.00 69.81 126 LEU A O 1
ATOM 965 N N . PRO A 1 127 ? -18.991 11.402 -7.094 1.00 70.75 127 PRO A N 1
ATOM 966 C CA . PRO A 1 127 ? -19.441 11.420 -5.717 1.00 70.75 127 PRO A CA 1
ATOM 967 C C . PRO A 1 127 ? -19.899 12.832 -5.329 1.00 70.75 127 PRO A C 1
ATOM 969 O O . PRO A 1 127 ? -19.437 13.839 -5.876 1.00 70.75 127 PRO A O 1
ATOM 972 N N . GLY A 1 128 ? -20.843 12.908 -4.390 1.00 75.62 128 GLY A N 1
ATOM 973 C CA . GLY A 1 128 ? -21.398 14.188 -3.957 1.00 75.62 128 GLY A CA 1
ATOM 974 C C . GLY A 1 128 ? -20.323 15.099 -3.341 1.00 75.62 128 GLY A C 1
ATOM 975 O O . GLY A 1 128 ? -19.311 14.606 -2.833 1.00 75.62 128 GLY A O 1
ATOM 976 N N . PRO A 1 129 ? -20.524 16.431 -3.326 1.00 76.44 129 PRO A N 1
ATOM 977 C CA . PRO A 1 129 ? -19.587 17.349 -2.686 1.00 76.44 129 PRO A CA 1
ATOM 978 C C . PRO A 1 129 ? -19.262 16.927 -1.245 1.00 76.44 129 PRO A C 1
ATOM 980 O O . PRO A 1 129 ? -20.159 16.729 -0.427 1.00 76.44 129 PRO A O 1
ATOM 983 N N . GLY A 1 130 ? -17.969 16.801 -0.935 1.00 76.56 130 GLY A N 1
ATOM 984 C CA . GLY A 1 130 ? -17.482 16.441 0.401 1.00 76.56 130 GLY A CA 1
ATOM 985 C C . GLY A 1 130 ? -17.431 14.941 0.705 1.00 76.56 130 GLY A C 1
ATOM 986 O O . GLY A 1 130 ? -17.013 14.568 1.804 1.00 76.56 130 GLY A O 1
ATOM 987 N N . GLU A 1 131 ? -17.810 14.074 -0.236 1.00 80.81 131 GLU A N 1
ATOM 988 C CA . GLU A 1 131 ? -17.603 12.638 -0.082 1.00 80.81 131 GLU A CA 1
ATOM 989 C C . GLU A 1 131 ? -16.103 12.306 -0.090 1.00 80.81 131 GLU A C 1
ATOM 991 O O . GLU A 1 131 ? -15.316 12.835 -0.875 1.00 80.81 131 GLU A O 1
ATOM 996 N N . LYS A 1 132 ? -15.699 11.446 0.847 1.00 82.44 132 LYS A N 1
ATOM 997 C CA . LYS A 1 132 ? -14.313 11.017 1.043 1.00 82.44 132 LYS A CA 1
ATOM 998 C C . LYS A 1 132 ? -14.204 9.525 0.777 1.00 82.44 132 LYS A C 1
ATOM 1000 O O . LYS A 1 132 ? -15.144 8.775 1.051 1.00 82.44 132 LYS A O 1
ATOM 1005 N N . MET A 1 133 ? -13.029 9.102 0.315 1.00 85.75 133 MET A N 1
ATOM 1006 C CA . MET A 1 133 ? -12.685 7.687 0.214 1.00 85.75 133 MET A CA 1
ATOM 1007 C C . MET A 1 133 ? -12.965 6.981 1.544 1.00 85.75 133 MET A C 1
ATOM 1009 O O . MET A 1 133 ? -12.607 7.468 2.621 1.00 85.75 133 MET A O 1
ATOM 1013 N N . ARG A 1 134 ? -13.616 5.820 1.468 1.00 89.88 134 ARG A N 1
ATOM 1014 C CA . ARG A 1 134 ? -13.897 4.998 2.647 1.00 89.88 134 ARG A CA 1
ATOM 1015 C C . ARG A 1 134 ? -12.782 3.979 2.791 1.00 89.88 134 ARG A C 1
ATOM 1017 O O . ARG A 1 134 ? -12.494 3.264 1.840 1.00 89.88 134 ARG A O 1
ATOM 1024 N N . ALA A 1 135 ? -12.193 3.897 3.979 1.00 89.81 135 ALA A N 1
ATOM 1025 C CA . ALA A 1 135 ? -11.152 2.929 4.292 1.00 89.81 135 ALA A CA 1
ATOM 1026 C C . ALA A 1 135 ? -11.353 2.326 5.692 1.00 89.81 135 ALA A C 1
ATOM 1028 O O . ALA A 1 135 ? -11.915 2.945 6.611 1.00 89.81 135 ALA A O 1
ATOM 1029 N N . ARG A 1 136 ? -10.921 1.076 5.843 1.00 88.56 136 ARG A N 1
ATOM 1030 C CA . ARG A 1 136 ? -10.780 0.370 7.118 1.00 88.56 136 ARG A CA 1
ATOM 1031 C C . ARG A 1 136 ? -9.407 -0.268 7.149 1.00 88.56 136 ARG A C 1
ATOM 1033 O O . ARG A 1 136 ? -9.047 -0.959 6.206 1.00 88.56 136 ARG A O 1
ATOM 1040 N N . TYR A 1 137 ? -8.714 -0.078 8.262 1.00 86.06 137 TYR A N 1
ATOM 1041 C CA . TYR A 1 137 ? -7.360 -0.567 8.466 1.00 86.06 137 TYR A CA 1
ATOM 1042 C C . TYR A 1 137 ? -7.336 -1.649 9.541 1.00 86.06 137 TYR A C 1
ATOM 1044 O O . TYR A 1 137 ? -8.127 -1.634 10.494 1.00 86.06 137 TYR A O 1
ATOM 1052 N N . VAL A 1 138 ? -6.410 -2.581 9.378 1.00 83.88 138 VAL A N 1
ATOM 1053 C CA . VAL A 1 138 ? -5.912 -3.477 10.414 1.00 83.88 138 VAL A CA 1
ATOM 1054 C C . VAL A 1 138 ? -4.409 -3.302 10.415 1.00 83.88 138 VAL A C 1
ATOM 1056 O O . VAL A 1 138 ? -3.769 -3.580 9.409 1.00 83.88 138 VAL A O 1
ATOM 1059 N N . SER A 1 139 ? -3.855 -2.847 11.529 1.00 84.31 139 SER A N 1
ATOM 1060 C CA . SER A 1 139 ? -2.413 -2.742 11.703 1.00 84.31 139 SER A CA 1
ATOM 1061 C C . SER A 1 139 ? -1.971 -3.492 12.949 1.00 84.31 139 SER A C 1
ATOM 1063 O O . SER A 1 139 ? -2.724 -3.615 13.921 1.00 84.31 139 SER A O 1
ATOM 1065 N N . GLY A 1 140 ? -0.751 -4.017 12.914 1.00 79.00 140 GLY A N 1
ATOM 1066 C CA . GLY A 1 140 ? -0.100 -4.546 14.103 1.00 79.00 140 GLY A CA 1
ATOM 1067 C C . GLY A 1 140 ? 1.114 -5.416 13.814 1.00 79.00 140 GLY A C 1
ATOM 1068 O O . GLY A 1 140 ? 1.432 -5.746 12.672 1.00 79.00 140 GLY A O 1
ATOM 1069 N N . LEU A 1 141 ? 1.777 -5.810 14.899 1.00 75.94 141 LEU A N 1
ATOM 1070 C CA . LEU A 1 141 ? 2.922 -6.722 14.916 1.00 75.94 141 LEU A CA 1
ATOM 1071 C C . LEU A 1 141 ? 2.459 -8.187 14.877 1.00 75.94 141 LEU A C 1
ATOM 1073 O O . LEU A 1 141 ? 2.760 -8.967 15.782 1.00 75.94 141 LEU A O 1
ATOM 1077 N N . TYR A 1 142 ? 1.655 -8.534 13.875 1.00 71.56 142 TYR A N 1
ATOM 1078 C CA . TYR A 1 142 ? 1.145 -9.891 13.684 1.00 71.56 142 TYR A CA 1
ATOM 1079 C C . TYR A 1 142 ? 2.018 -10.656 12.686 1.00 71.56 142 TYR A C 1
ATOM 1081 O O . TYR A 1 142 ? 2.539 -10.046 11.753 1.00 71.56 142 TYR A O 1
ATOM 1089 N N . PRO A 1 143 ? 2.147 -11.986 12.812 1.00 72.00 143 PRO A N 1
ATOM 1090 C CA . PRO A 1 143 ? 2.581 -12.810 11.692 1.00 72.00 143 PRO A CA 1
ATOM 1091 C C . PRO A 1 143 ? 1.654 -12.595 10.488 1.00 72.00 143 PRO A C 1
ATOM 1093 O O . PRO A 1 143 ? 0.441 -12.445 10.662 1.00 72.00 143 PRO A O 1
ATOM 1096 N N . LEU A 1 144 ? 2.196 -12.641 9.270 1.00 69.31 144 LEU A N 1
ATOM 1097 C CA . LEU A 1 144 ? 1.422 -12.447 8.039 1.00 69.31 144 LEU A CA 1
ATOM 1098 C C . LEU A 1 144 ? 0.198 -13.380 7.952 1.00 69.31 144 LEU A C 1
ATOM 1100 O O . LEU A 1 144 ? -0.904 -12.938 7.623 1.00 69.31 144 LEU A O 1
ATOM 1104 N N . ALA A 1 145 ? 0.361 -14.639 8.367 1.00 75.31 145 ALA A N 1
ATOM 1105 C CA . ALA A 1 145 ? -0.707 -15.639 8.407 1.00 75.31 145 ALA A CA 1
ATOM 1106 C C . ALA A 1 145 ? -1.908 -15.237 9.293 1.00 75.31 145 ALA A C 1
ATOM 1108 O O . ALA A 1 145 ? -3.039 -15.656 9.042 1.00 75.31 145 ALA A O 1
ATOM 1109 N N . GLU A 1 146 ? -1.701 -14.404 10.320 1.00 78.69 146 GLU A N 1
ATOM 1110 C CA . GLU A 1 146 ? -2.781 -13.888 11.172 1.00 78.69 146 GLU A CA 1
ATOM 1111 C C . GLU A 1 146 ? -3.467 -12.649 10.569 1.00 78.69 146 GLU A C 1
ATOM 1113 O O . GLU A 1 146 ? -4.638 -12.383 10.862 1.00 78.69 146 GLU A O 1
ATOM 1118 N N . MET A 1 147 ? -2.778 -11.911 9.691 1.00 80.06 147 MET A N 1
ATOM 1119 C CA . MET A 1 147 ? -3.299 -10.688 9.074 1.00 80.06 147 MET A CA 1
ATOM 1120 C C . MET A 1 147 ? -4.450 -10.981 8.105 1.00 80.06 147 MET A C 1
ATOM 1122 O O . MET A 1 147 ? -5.503 -10.341 8.178 1.00 80.06 147 MET A O 1
ATOM 1126 N N . GLY A 1 148 ? -4.297 -11.980 7.233 1.00 83.12 148 GLY A N 1
ATOM 1127 C CA . GLY A 1 148 ? -5.302 -12.329 6.224 1.00 83.12 148 GLY A CA 1
ATOM 1128 C C . GLY A 1 148 ? -6.707 -12.592 6.799 1.00 83.12 148 GLY A C 1
ATOM 1129 O O . GLY A 1 148 ? -7.679 -11.959 6.366 1.00 83.12 148 GLY A O 1
ATOM 1130 N N . PRO A 1 149 ? -6.866 -13.452 7.828 1.00 85.31 149 PRO A N 1
ATOM 1131 C CA . PRO A 1 149 ? -8.150 -13.672 8.495 1.00 85.31 149 PRO A CA 1
ATOM 1132 C C . PRO A 1 149 ? -8.747 -12.416 9.146 1.00 85.31 149 PRO A C 1
ATOM 1134 O O . PRO A 1 149 ? -9.967 -12.224 9.094 1.00 85.31 149 PRO A O 1
ATOM 1137 N N . LEU A 1 150 ? -7.922 -11.555 9.753 1.00 85.44 150 LEU A N 1
ATOM 1138 C CA . LEU A 1 150 ? -8.385 -10.303 10.360 1.00 85.44 150 LEU A CA 1
ATOM 1139 C C . LEU A 1 150 ? -8.894 -9.330 9.296 1.00 85.44 150 LEU A C 1
ATOM 1141 O O . LEU A 1 150 ? -10.000 -8.792 9.427 1.00 85.44 150 LEU A O 1
ATOM 1145 N N . LEU A 1 151 ? -8.133 -9.160 8.216 1.00 86.94 151 LEU A N 1
ATOM 1146 C CA . LEU A 1 151 ? -8.491 -8.294 7.102 1.00 86.94 151 LEU A CA 1
ATOM 1147 C C . LEU A 1 151 ? -9.761 -8.784 6.394 1.00 86.94 151 LEU A C 1
ATOM 1149 O O . LEU A 1 151 ? -10.669 -7.987 6.160 1.00 86.94 151 LEU A O 1
ATOM 1153 N N . ARG A 1 152 ? -9.922 -10.098 6.183 1.00 87.62 152 ARG A N 1
ATOM 1154 C CA . ARG A 1 152 ? -11.182 -10.684 5.687 1.00 87.62 152 ARG A CA 1
ATOM 1155 C C . ARG A 1 152 ? -12.384 -10.340 6.560 1.00 87.62 152 ARG A C 1
ATOM 1157 O O . ARG A 1 152 ? -13.438 -9.972 6.043 1.00 87.62 152 ARG A O 1
ATOM 1164 N N . LYS A 1 153 ? -12.252 -10.449 7.886 1.00 88.62 153 LYS A N 1
ATOM 1165 C CA . LYS A 1 153 ? -13.349 -10.114 8.810 1.00 88.62 153 LYS A CA 1
ATOM 1166 C C . LYS A 1 153 ? -13.704 -8.634 8.751 1.00 88.62 153 LYS A C 1
ATOM 1168 O O . LYS A 1 153 ? -14.888 -8.302 8.797 1.00 88.62 153 LYS A O 1
ATOM 1173 N N . ARG A 1 154 ? -12.712 -7.749 8.601 1.00 88.25 154 ARG A N 1
ATOM 1174 C CA . ARG A 1 154 ? -12.959 -6.321 8.349 1.00 88.25 154 ARG A CA 1
ATOM 1175 C C . ARG A 1 154 ? -13.637 -6.086 7.004 1.00 88.25 154 ARG A C 1
ATOM 1177 O O . ARG A 1 154 ? -14.628 -5.362 6.971 1.00 88.25 154 ARG A O 1
ATOM 1184 N N . GLY A 1 155 ? -13.189 -6.752 5.943 1.00 90.38 155 GLY A N 1
ATOM 1185 C CA . GLY A 1 155 ? -13.839 -6.735 4.631 1.00 90.38 155 GLY A CA 1
ATOM 1186 C C . GLY A 1 155 ? -15.314 -7.139 4.717 1.00 90.38 155 GLY A C 1
ATOM 1187 O O . GLY A 1 155 ? -16.191 -6.428 4.233 1.00 90.38 155 GLY A O 1
ATOM 1188 N N . ALA A 1 156 ? -15.624 -8.216 5.440 1.00 90.56 156 ALA A N 1
ATOM 1189 C CA . ALA A 1 156 ? -17.001 -8.660 5.659 1.00 90.56 156 ALA A CA 1
ATOM 1190 C C . ALA A 1 156 ? -17.856 -7.642 6.445 1.00 90.56 156 ALA A C 1
ATOM 1192 O O . ALA A 1 156 ? -19.062 -7.548 6.221 1.00 90.56 156 ALA A O 1
ATOM 1193 N N . GLN A 1 157 ? -17.270 -6.845 7.353 1.00 91.50 157 GLN A N 1
ATOM 1194 C CA . GLN A 1 157 ? -18.009 -5.769 8.035 1.00 91.50 157 GLN A CA 1
ATOM 1195 C C . GLN A 1 157 ? -18.444 -4.659 7.076 1.00 91.50 157 GLN A C 1
ATOM 1197 O O . GLN A 1 157 ? -19.465 -4.022 7.332 1.00 91.50 157 GLN A O 1
ATOM 1202 N N . VAL A 1 158 ? -17.693 -4.431 5.998 1.00 92.50 158 VAL A N 1
ATOM 1203 C CA . VAL A 1 158 ? -17.990 -3.412 4.981 1.00 92.50 158 VAL A CA 1
ATOM 1204 C C . VAL A 1 158 ? -18.651 -3.993 3.730 1.00 92.50 158 VAL A C 1
ATOM 1206 O O . VAL A 1 158 ? -18.859 -3.283 2.752 1.00 92.50 158 VAL A O 1
ATOM 1209 N N . GLY A 1 159 ? -19.061 -5.263 3.774 1.00 93.69 159 GLY A N 1
ATOM 1210 C CA . GLY A 1 159 ? -19.764 -5.915 2.671 1.00 93.69 159 GLY A CA 1
ATOM 1211 C C . GLY A 1 159 ? -18.874 -6.175 1.458 1.00 93.69 159 GLY A C 1
ATOM 1212 O O . GLY A 1 159 ? -19.358 -6.113 0.333 1.00 93.69 159 GLY A O 1
ATOM 1213 N N . LEU A 1 160 ? -17.573 -6.413 1.653 1.00 93.50 160 LEU A N 1
ATOM 1214 C CA . LEU A 1 160 ? -16.639 -6.746 0.570 1.00 93.50 160 LEU A CA 1
ATOM 1215 C C . LEU A 1 160 ? -17.096 -7.988 -0.216 1.00 93.50 160 LEU A C 1
ATOM 1217 O O . LEU A 1 160 ? -16.950 -8.059 -1.430 1.00 93.50 160 LEU A O 1
ATOM 1221 N N . ASP A 1 161 ? -17.737 -8.939 0.458 1.00 92.12 161 ASP A N 1
ATOM 1222 C CA . ASP A 1 161 ? -18.356 -10.124 -0.137 1.00 92.12 161 ASP A CA 1
ATOM 1223 C C . ASP A 1 161 ? -19.432 -9.813 -1.186 1.00 92.12 161 ASP A C 1
ATOM 1225 O O . ASP A 1 161 ? -19.633 -10.628 -2.089 1.00 92.12 161 ASP A O 1
ATOM 1229 N N . GLN A 1 162 ? -20.052 -8.634 -1.106 1.00 93.31 162 GLN A N 1
ATOM 1230 C CA . GLN A 1 162 ? -21.076 -8.148 -2.035 1.00 93.31 162 GLN A CA 1
ATOM 1231 C C . GLN A 1 162 ? -20.478 -7.454 -3.269 1.00 93.31 162 GLN A C 1
ATOM 1233 O O . GLN A 1 162 ? -21.193 -7.224 -4.248 1.00 93.31 162 GLN A O 1
ATOM 1238 N N . ALA A 1 163 ? -19.184 -7.115 -3.248 1.00 94.62 163 ALA A N 1
ATOM 1239 C CA . ALA A 1 163 ? -18.488 -6.655 -4.441 1.00 94.62 163 ALA A CA 1
ATOM 1240 C C . ALA A 1 163 ? -18.369 -7.809 -5.448 1.00 94.62 163 ALA A C 1
ATOM 1242 O O . ALA A 1 163 ? -18.075 -8.952 -5.077 1.00 94.62 163 ALA A O 1
ATOM 1243 N N . LYS A 1 164 ? -18.628 -7.511 -6.724 1.00 95.88 164 LYS A N 1
ATOM 1244 C CA . LYS A 1 164 ? -18.548 -8.489 -7.815 1.00 95.88 164 LYS A CA 1
ATOM 1245 C C . LYS A 1 164 ? -17.102 -8.790 -8.198 1.00 95.88 164 LYS A C 1
ATOM 1247 O O . LYS A 1 164 ? -16.804 -9.940 -8.491 1.00 95.88 164 LYS A O 1
ATOM 1252 N N . VAL A 1 165 ? -16.246 -7.773 -8.160 1.00 95.38 165 VAL A N 1
ATOM 1253 C CA . VAL A 1 165 ? -14.819 -7.843 -8.490 1.00 95.38 165 VAL A CA 1
ATOM 1254 C C . VAL A 1 165 ? -14.018 -7.495 -7.246 1.00 95.38 165 VAL A C 1
ATOM 1256 O O . VAL A 1 165 ? -14.362 -6.550 -6.532 1.00 95.38 165 VAL A O 1
ATOM 1259 N N . TRP A 1 166 ? -12.971 -8.264 -6.964 1.00 94.88 166 TRP A N 1
ATOM 1260 C CA . TRP A 1 166 ? -12.014 -7.961 -5.902 1.00 94.88 166 TRP A CA 1
ATOM 1261 C C . TRP A 1 166 ? -10.666 -7.640 -6.538 1.00 94.88 166 TRP A C 1
ATOM 1263 O O . TRP A 1 166 ? -10.149 -8.443 -7.311 1.00 94.88 166 TRP A O 1
ATOM 1273 N N . VAL A 1 167 ? -10.103 -6.486 -6.196 1.00 93.94 167 VAL A N 1
ATOM 1274 C CA . VAL A 1 167 ? -8.787 -6.044 -6.667 1.00 93.94 167 VAL A CA 1
ATOM 1275 C C . VAL A 1 167 ? -7.875 -5.860 -5.465 1.00 93.94 167 VAL A C 1
ATOM 1277 O O . VAL A 1 167 ? -8.269 -5.275 -4.455 1.00 93.94 167 VAL A O 1
ATOM 1280 N N . ALA A 1 168 ? -6.652 -6.362 -5.566 1.00 92.06 168 ALA A N 1
ATOM 1281 C CA . ALA A 1 168 ? -5.628 -6.166 -4.556 1.00 92.06 168 ALA A CA 1
ATOM 1282 C C . ALA A 1 168 ? -4.571 -5.174 -5.044 1.00 92.06 168 ALA A C 1
ATOM 1284 O O . ALA A 1 168 ? -4.171 -5.241 -6.202 1.00 92.06 168 ALA A O 1
ATO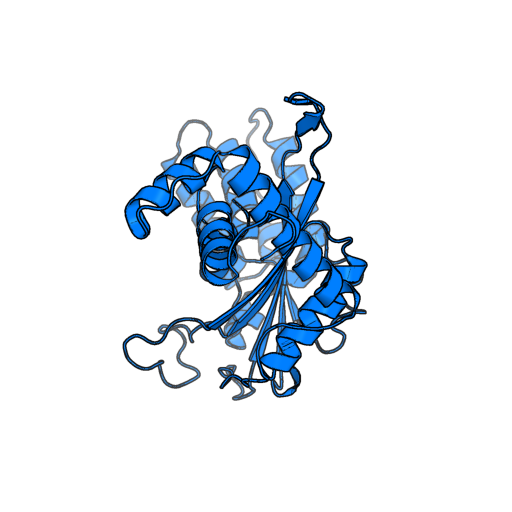M 1285 N N . LEU A 1 169 ? -4.096 -4.293 -4.163 1.00 90.38 169 LEU A N 1
ATOM 1286 C CA . LEU A 1 169 ? -2.880 -3.508 -4.377 1.00 90.38 169 LEU A CA 1
ATOM 1287 C C . LEU A 1 169 ? -1.745 -4.041 -3.506 1.00 90.38 169 LEU A C 1
ATOM 1289 O O . LEU A 1 169 ? -1.960 -4.374 -2.337 1.00 90.38 169 LEU A O 1
ATOM 1293 N N . CYS A 1 170 ? -0.540 -4.071 -4.068 1.00 86.19 170 CYS A N 1
ATOM 1294 C CA . CYS A 1 170 ? 0.677 -4.434 -3.352 1.00 86.19 170 CYS A CA 1
ATOM 1295 C C . CYS A 1 170 ? 1.869 -3.574 -3.774 1.00 86.19 170 CYS A C 1
ATOM 1297 O O . CYS A 1 170 ? 1.971 -3.176 -4.930 1.00 86.19 170 CYS A O 1
ATOM 1299 N N . ASP A 1 171 ? 2.820 -3.385 -2.872 1.00 83.00 171 ASP A N 1
ATOM 1300 C CA . ASP A 1 171 ? 4.127 -2.761 -3.122 1.00 83.00 171 ASP A CA 1
ATOM 1301 C C . ASP A 1 171 ? 5.120 -3.689 -3.863 1.00 83.00 171 ASP A C 1
ATOM 1303 O O . ASP A 1 171 ? 6.182 -3.263 -4.322 1.00 83.00 171 ASP A O 1
ATOM 1307 N N . GLY A 1 172 ? 4.781 -4.975 -4.001 1.00 76.12 172 GLY A N 1
ATOM 1308 C CA . GLY A 1 172 ? 5.669 -5.999 -4.558 1.00 76.12 172 GLY A CA 1
ATOM 1309 C C . GLY A 1 172 ? 6.746 -6.476 -3.574 1.00 76.12 172 GLY A C 1
ATOM 1310 O O . GLY A 1 172 ? 7.703 -7.130 -4.003 1.00 76.12 172 GLY A O 1
ATOM 1311 N N . GLY A 1 173 ? 6.600 -6.142 -2.289 1.00 71.12 173 GLY A N 1
ATOM 1312 C CA . GLY A 1 173 ? 7.432 -6.579 -1.177 1.00 71.12 173 GLY A CA 1
ATOM 1313 C C . GLY A 1 173 ? 7.014 -7.934 -0.595 1.00 71.12 173 GLY A C 1
ATOM 1314 O O . GLY A 1 173 ? 6.175 -8.661 -1.136 1.00 71.12 173 GLY A O 1
ATOM 1315 N N . SER A 1 174 ? 7.641 -8.301 0.523 1.00 60.53 174 SER A N 1
ATOM 1316 C CA . SER A 1 174 ? 7.302 -9.504 1.289 1.00 60.53 174 SER A CA 1
ATOM 1317 C C . SER A 1 174 ? 5.978 -9.303 2.034 1.00 60.53 174 SER A C 1
ATOM 1319 O O . SER A 1 174 ? 5.770 -8.291 2.694 1.00 60.53 174 SER A O 1
ATOM 1321 N N . GLY A 1 175 ? 5.060 -10.268 1.953 1.00 58.19 175 GLY A N 1
ATOM 1322 C CA . GLY A 1 175 ? 3.694 -10.082 2.477 1.00 58.19 175 GLY A CA 1
ATOM 1323 C C . GLY A 1 175 ? 2.578 -10.626 1.589 1.00 58.19 175 GLY A C 1
ATOM 1324 O O . GLY A 1 175 ? 1.416 -10.637 1.984 1.00 58.19 175 GLY A O 1
ATOM 1325 N N . LEU A 1 176 ? 2.922 -11.072 0.383 1.00 63.47 176 LEU A N 1
ATOM 1326 C CA . LEU A 1 176 ? 1.980 -11.666 -0.569 1.00 63.47 176 LEU A CA 1
ATOM 1327 C C . LEU A 1 176 ? 1.960 -13.194 -0.518 1.00 63.47 176 LEU A C 1
ATOM 1329 O O . LEU A 1 176 ? 1.089 -13.824 -1.114 1.00 63.47 176 LEU A O 1
ATOM 1333 N N . GLU A 1 177 ? 2.924 -13.771 0.192 1.00 61.78 177 GLU A N 1
ATOM 1334 C CA . GLU A 1 177 ? 2.930 -15.169 0.600 1.00 61.78 177 GLU A CA 1
ATOM 1335 C C . GLU A 1 177 ? 1.612 -15.421 1.359 1.00 61.78 177 GLU A C 1
ATOM 1337 O O . GLU A 1 177 ? 1.256 -14.669 2.262 1.00 61.78 177 GLU A O 1
ATOM 1342 N N . ASP A 1 178 ? 0.821 -16.397 0.919 1.00 66.38 178 ASP A N 1
ATOM 1343 C CA . ASP A 1 178 ? -0.515 -16.723 1.452 1.00 66.38 178 ASP A CA 1
ATOM 1344 C C . ASP A 1 178 ? -1.645 -15.714 1.136 1.00 66.38 178 ASP A C 1
ATOM 1346 O O . ASP A 1 178 ? -2.772 -15.857 1.638 1.00 66.38 178 ASP A O 1
ATOM 1350 N N . PHE A 1 179 ? -1.403 -14.707 0.283 1.00 72.69 179 PHE A N 1
ATOM 1351 C CA . PHE A 1 179 ? -2.456 -13.774 -0.139 1.00 72.69 179 PHE A CA 1
ATOM 1352 C C . PHE A 1 179 ? -3.591 -14.506 -0.865 1.00 72.69 179 PHE A C 1
ATOM 1354 O O . PHE A 1 179 ? -4.761 -14.308 -0.533 1.00 72.69 179 PHE A O 1
ATOM 1361 N N . ASP A 1 180 ? -3.250 -15.416 -1.778 1.00 73.31 180 ASP A N 1
ATOM 1362 C CA . ASP A 1 180 ? -4.219 -16.189 -2.563 1.00 73.31 180 ASP A CA 1
ATOM 1363 C C . ASP A 1 180 ? -5.068 -17.122 -1.685 1.00 73.31 180 ASP A C 1
ATOM 1365 O O . ASP A 1 180 ? -6.271 -17.268 -1.904 1.00 73.31 180 ASP A O 1
ATOM 1369 N N . GLU A 1 181 ? -4.484 -17.699 -0.628 1.00 78.94 181 GLU A N 1
ATOM 1370 C CA . GLU A 1 181 ? -5.219 -18.526 0.339 1.00 78.94 181 GLU A CA 1
ATOM 1371 C C . GLU A 1 181 ? -6.239 -17.701 1.133 1.00 78.94 181 GLU A C 1
ATOM 1373 O O . GLU A 1 181 ? -7.344 -18.153 1.471 1.00 78.94 181 GLU A O 1
ATOM 1378 N N . ASN A 1 182 ? -5.871 -16.459 1.454 1.00 78.25 182 ASN A N 1
ATOM 1379 C CA . ASN A 1 182 ? -6.735 -15.572 2.206 1.00 78.25 182 ASN A CA 1
ATOM 1380 C C . ASN A 1 182 ? -7.792 -14.905 1.327 1.00 78.25 182 ASN A C 1
ATOM 1382 O O . ASN A 1 182 ? -8.925 -14.734 1.782 1.00 78.25 182 ASN A O 1
ATOM 1386 N N . PHE A 1 183 ? -7.473 -14.594 0.076 1.00 84.44 183 PHE A N 1
ATOM 1387 C CA . PHE A 1 183 ? -8.323 -13.826 -0.825 1.00 84.44 183 PHE A CA 1
ATOM 1388 C C . PHE A 1 183 ? -8.504 -14.513 -2.190 1.00 84.44 183 PHE A C 1
ATOM 1390 O O . PHE A 1 183 ? -8.285 -13.885 -3.222 1.00 84.44 183 PHE A O 1
ATOM 1397 N N . PRO A 1 184 ? -9.037 -15.751 -2.236 1.00 84.00 184 PRO A N 1
ATOM 1398 C CA . PRO A 1 184 ? -9.137 -16.539 -3.474 1.00 84.00 184 PRO A CA 1
ATOM 1399 C C . PRO A 1 184 ? -10.120 -15.965 -4.509 1.00 84.00 184 PRO A C 1
ATOM 1401 O O . PRO A 1 184 ? -10.252 -16.490 -5.608 1.00 84.00 184 PRO A O 1
ATOM 1404 N N . ARG A 1 185 ? -10.871 -14.917 -4.144 1.00 89.12 185 ARG A N 1
ATOM 1405 C CA . ARG A 1 185 ? -11.801 -14.199 -5.027 1.00 89.12 185 ARG A CA 1
ATOM 1406 C C . ARG A 1 185 ? -11.155 -13.018 -5.754 1.00 89.12 185 ARG A C 1
ATOM 1408 O O . ARG A 1 185 ? -11.850 -12.374 -6.535 1.00 89.12 185 ARG A O 1
ATOM 1415 N N . VAL A 1 186 ? -9.900 -12.684 -5.447 1.00 91.62 186 VAL A N 1
ATOM 1416 C CA . VAL A 1 186 ? -9.201 -11.565 -6.086 1.00 91.62 186 VAL A CA 1
ATOM 1417 C C . VAL A 1 186 ? -8.998 -11.877 -7.562 1.00 91.62 186 VAL A C 1
ATOM 1419 O O . VAL A 1 186 ? -8.420 -12.895 -7.919 1.00 91.62 186 VAL A O 1
ATOM 1422 N N . GLU A 1 187 ? -9.528 -10.998 -8.409 1.00 92.94 187 GLU A N 1
ATOM 1423 C CA . GLU A 1 187 ? -9.465 -11.108 -9.868 1.00 92.94 187 GLU A CA 1
ATOM 1424 C C . GLU A 1 187 ? -8.119 -10.597 -10.390 1.00 92.94 187 GLU A C 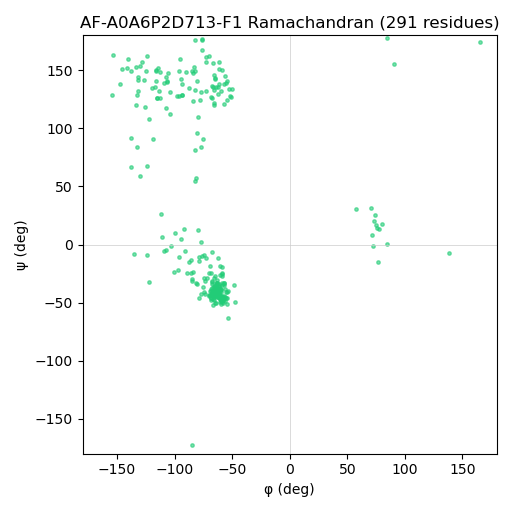1
ATOM 1426 O O . GLU A 1 187 ? -7.587 -11.134 -11.356 1.00 92.94 187 GLU A O 1
ATOM 1431 N N . ALA A 1 188 ? -7.546 -9.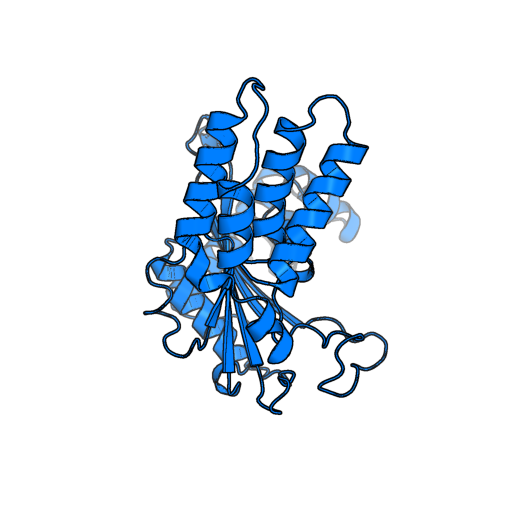590 -9.723 1.00 92.06 188 ALA A N 1
ATOM 1432 C CA . ALA A 1 188 ? -6.246 -9.034 -10.069 1.00 92.06 188 ALA A CA 1
ATOM 1433 C C . ALA A 1 188 ? -5.491 -8.539 -8.833 1.00 92.06 188 ALA A C 1
ATOM 1435 O O . ALA A 1 188 ? -6.056 -7.863 -7.967 1.00 92.06 188 ALA A O 1
ATOM 1436 N N . VAL A 1 189 ? -4.191 -8.833 -8.797 1.00 92.19 189 VAL A N 1
ATOM 1437 C CA . VAL A 1 189 ? -3.234 -8.203 -7.887 1.00 92.19 189 VAL A CA 1
ATOM 1438 C C . VAL A 1 189 ? -2.427 -7.201 -8.699 1.00 92.19 189 VAL A C 1
ATOM 1440 O O . VAL A 1 189 ? -1.671 -7.578 -9.592 1.00 92.19 189 VAL A O 1
ATOM 1443 N N . ILE A 1 190 ? -2.616 -5.922 -8.406 1.00 93.31 190 ILE A N 1
ATOM 1444 C CA . ILE A 1 190 ? -1.999 -4.805 -9.108 1.00 93.31 190 ILE A CA 1
ATOM 1445 C C . ILE A 1 190 ? -0.784 -4.349 -8.308 1.00 93.31 190 ILE A C 1
ATOM 1447 O O . ILE A 1 190 ? -0.887 -4.058 -7.112 1.00 93.31 190 ILE A O 1
ATOM 1451 N N . LEU A 1 191 ? 0.368 -4.262 -8.977 1.00 92.56 191 LEU A N 1
ATOM 1452 C CA . LEU A 1 191 ? 1.520 -3.596 -8.393 1.00 92.56 191 LEU A CA 1
ATOM 1453 C C . LEU A 1 191 ? 1.205 -2.109 -8.290 1.00 92.56 191 LEU A C 1
ATOM 1455 O O . LEU A 1 191 ? 0.865 -1.471 -9.285 1.00 92.56 191 LEU A O 1
ATOM 1459 N N . ASP A 1 192 ? 1.352 -1.549 -7.104 1.00 91.12 192 ASP A N 1
ATOM 1460 C CA . ASP A 1 192 ? 1.096 -0.147 -6.861 1.00 91.12 192 ASP A CA 1
ATOM 1461 C C . ASP A 1 192 ? 1.952 0.739 -7.777 1.00 91.12 192 ASP A C 1
ATOM 1463 O O . ASP A 1 192 ? 3.187 0.690 -7.787 1.00 91.12 192 ASP A O 1
ATOM 1467 N N . PHE A 1 193 ? 1.267 1.563 -8.570 1.00 91.50 193 PHE A N 1
ATOM 1468 C CA . PHE A 1 193 ? 1.896 2.410 -9.571 1.00 91.50 193 PHE A CA 1
ATOM 1469 C C . PHE A 1 193 ? 2.887 3.429 -8.983 1.00 91.50 193 PHE A C 1
ATOM 1471 O O . PHE A 1 193 ? 3.907 3.726 -9.620 1.00 91.50 193 PHE A O 1
ATOM 1478 N N . TYR A 1 194 ? 2.603 3.967 -7.792 1.00 86.75 194 TYR A N 1
ATOM 1479 C CA . TYR A 1 194 ? 3.464 4.932 -7.109 1.00 86.75 194 TYR A CA 1
ATOM 1480 C C . TYR A 1 194 ? 4.691 4.248 -6.512 1.00 86.75 194 TYR A C 1
ATOM 1482 O O . TYR A 1 194 ? 5.795 4.749 -6.710 1.00 86.75 194 TYR A O 1
ATOM 1490 N N . HIS A 1 195 ? 4.538 3.064 -5.919 1.00 86.38 195 HIS A N 1
ATOM 1491 C CA . HIS A 1 195 ? 5.678 2.257 -5.466 1.00 86.38 195 HIS A CA 1
ATOM 1492 C C . HIS A 1 195 ? 6.597 1.871 -6.629 1.00 86.38 195 HIS A C 1
ATOM 1494 O O . HIS A 1 195 ? 7.811 2.079 -6.585 1.00 86.38 195 HIS A O 1
ATOM 1500 N N . ALA A 1 196 ? 6.023 1.421 -7.750 1.00 88.31 196 ALA A N 1
ATOM 1501 C CA . ALA A 1 196 ? 6.799 1.187 -8.962 1.00 88.31 196 ALA A CA 1
ATOM 1502 C C . ALA A 1 196 ? 7.536 2.467 -9.418 1.00 88.31 196 ALA A C 1
ATOM 1504 O O . ALA A 1 196 ? 8.621 2.383 -10.008 1.00 88.31 196 ALA A O 1
ATOM 1505 N N . ALA A 1 197 ? 6.953 3.656 -9.191 1.00 86.31 197 ALA A N 1
ATOM 1506 C CA . ALA A 1 197 ? 7.537 4.950 -9.556 1.00 86.31 197 ALA A CA 1
ATOM 1507 C C . ALA A 1 197 ? 8.782 5.301 -8.754 1.00 86.31 197 ALA A C 1
ATOM 1509 O O . ALA A 1 197 ? 9.703 5.895 -9.320 1.00 86.31 197 ALA A O 1
ATOM 1510 N N . GLU A 1 198 ? 8.867 4.878 -7.498 1.00 88.69 198 GLU A N 1
ATOM 1511 C CA . GLU A 1 198 ? 10.044 5.100 -6.660 1.00 88.69 198 GLU A CA 1
ATOM 1512 C C . GLU A 1 198 ? 11.280 4.387 -7.219 1.00 88.69 198 GLU A C 1
ATOM 1514 O O . GLU A 1 198 ? 12.350 4.990 -7.340 1.00 88.69 198 GLU A O 1
ATOM 1519 N N . HIS A 1 199 ? 11.127 3.141 -7.683 1.00 89.00 199 HIS A N 1
ATOM 1520 C CA . HIS A 1 199 ? 12.205 2.403 -8.352 1.00 89.00 199 HIS A CA 1
ATOM 1521 C C . HIS A 1 199 ? 12.706 3.126 -9.613 1.00 89.00 199 HIS A C 1
ATOM 1523 O O . HIS A 1 199 ? 13.914 3.174 -9.873 1.00 89.00 199 HIS A O 1
ATOM 1529 N N . ARG A 1 200 ? 11.798 3.749 -10.377 1.00 90.19 200 ARG A N 1
ATOM 1530 C CA . ARG A 1 200 ? 12.148 4.552 -11.563 1.00 90.19 200 ARG A CA 1
ATOM 1531 C C . ARG A 1 200 ? 12.851 5.850 -11.183 1.00 90.19 200 ARG A C 1
ATOM 1533 O O . ARG A 1 200 ? 13.850 6.197 -11.809 1.00 90.19 200 ARG A O 1
ATOM 1540 N N . ALA A 1 201 ? 12.358 6.546 -10.161 1.00 90.62 201 ALA A N 1
ATOM 1541 C CA . ALA A 1 201 ? 12.960 7.777 -9.659 1.00 90.62 201 ALA A CA 1
ATOM 1542 C C . ALA A 1 201 ? 14.385 7.527 -9.142 1.00 90.62 201 ALA A C 1
ATOM 1544 O O . ALA A 1 201 ? 15.301 8.273 -9.487 1.00 90.62 201 ALA A O 1
ATOM 1545 N N . LYS A 1 202 ? 14.602 6.419 -8.418 1.00 93.12 202 LYS A N 1
ATOM 1546 C CA . LYS A 1 202 ? 15.933 5.967 -7.983 1.00 93.12 202 LYS A CA 1
ATOM 1547 C C . LYS A 1 202 ? 16.869 5.746 -9.174 1.00 93.12 202 LYS A C 1
ATOM 1549 O O . LYS A 1 202 ? 18.001 6.227 -9.158 1.00 93.12 202 LYS A O 1
ATOM 1554 N N . LEU A 1 203 ? 16.410 5.045 -10.214 1.00 95.19 203 LEU A N 1
ATOM 1555 C CA . LEU A 1 203 ? 17.212 4.809 -11.419 1.00 95.19 203 LEU A CA 1
ATOM 1556 C C . LEU A 1 203 ? 17.554 6.118 -12.146 1.00 95.19 203 LEU A C 1
ATOM 1558 O O . LEU A 1 203 ? 18.702 6.315 -12.540 1.00 95.19 203 LEU A O 1
ATOM 1562 N N . ALA A 1 204 ? 16.584 7.024 -12.283 1.00 94.44 204 ALA A N 1
ATOM 1563 C CA . ALA A 1 204 ? 16.776 8.304 -12.958 1.00 94.44 204 ALA A CA 1
ATOM 1564 C C . ALA A 1 204 ? 17.736 9.226 -12.192 1.00 94.44 204 ALA A C 1
ATOM 1566 O O . ALA A 1 204 ? 18.583 9.870 -12.808 1.00 94.44 204 ALA A O 1
ATOM 1567 N N . GLY A 1 205 ? 17.658 9.247 -10.858 1.00 94.31 205 GLY A N 1
ATOM 1568 C CA . GLY A 1 205 ? 18.572 10.020 -10.014 1.00 94.31 205 GLY A CA 1
ATOM 1569 C C . GLY A 1 205 ? 20.021 9.542 -10.114 1.00 94.31 205 GLY A C 1
ATOM 1570 O O . GLY A 1 205 ? 20.940 10.353 -10.156 1.00 94.31 205 GLY A O 1
ATOM 1571 N N . VAL A 1 206 ? 20.244 8.228 -10.231 1.00 94.62 206 VAL A N 1
ATOM 1572 C CA . VAL A 1 206 ? 21.594 7.677 -10.447 1.00 94.62 206 VAL A CA 1
ATOM 1573 C C . VAL A 1 206 ? 22.083 7.919 -11.877 1.00 94.62 206 VAL A C 1
ATOM 1575 O O . VAL A 1 206 ? 23.280 8.093 -12.088 1.00 94.62 206 VAL A O 1
ATOM 1578 N N . LEU A 1 207 ? 21.179 7.951 -12.860 1.00 94.56 207 LEU A N 1
ATOM 1579 C CA . LEU A 1 207 ? 21.511 8.279 -14.248 1.00 94.56 207 LEU A CA 1
ATOM 1580 C C . LEU A 1 207 ? 21.915 9.755 -14.413 1.00 94.56 207 LEU A C 1
ATOM 1582 O O . LEU A 1 207 ? 22.843 10.051 -15.166 1.00 94.56 207 LEU A O 1
ATOM 1586 N N . HIS A 1 208 ? 21.250 10.663 -13.693 1.00 93.12 208 HIS A N 1
ATOM 1587 C CA . HIS A 1 208 ? 21.459 12.112 -13.764 1.00 93.12 208 HIS A CA 1
ATOM 1588 C C . HIS A 1 208 ? 21.798 12.709 -12.382 1.00 93.12 208 HIS A C 1
ATOM 1590 O O . HIS A 1 208 ? 21.022 13.494 -11.838 1.00 93.12 208 HIS A O 1
ATOM 1596 N N . PRO A 1 209 ? 22.971 12.386 -11.799 1.00 91.00 209 PRO A N 1
ATOM 1597 C CA . PRO A 1 209 ? 23.298 12.751 -10.417 1.00 91.00 209 PRO A CA 1
ATOM 1598 C C . PRO A 1 209 ? 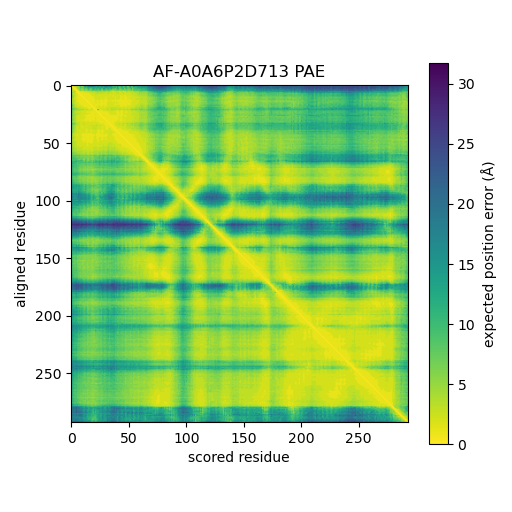23.510 14.256 -10.195 1.00 91.00 209 PRO A C 1
ATOM 1600 O O . PRO A 1 209 ? 23.481 14.719 -9.059 1.00 91.00 209 PRO A O 1
ATOM 1603 N N . THR A 1 210 ? 23.760 15.019 -11.261 1.00 92.00 210 THR A N 1
ATOM 1604 C CA . THR A 1 210 ? 24.042 16.463 -11.204 1.00 92.00 210 THR A CA 1
ATOM 1605 C C . THR A 1 210 ? 22.896 17.326 -11.724 1.00 92.00 210 THR A C 1
ATOM 1607 O O . THR A 1 210 ? 23.004 18.547 -11.678 1.00 92.00 210 THR A O 1
ATOM 1610 N N . ASP A 1 211 ? 21.830 16.718 -12.250 1.00 93.62 211 ASP A N 1
ATOM 1611 C CA . ASP A 1 211 ? 20.702 17.435 -12.846 1.00 93.62 211 ASP A CA 1
ATOM 1612 C C . ASP A 1 211 ? 19.380 16.794 -12.420 1.00 93.62 211 ASP A C 1
ATOM 1614 O O . ASP A 1 211 ? 18.855 15.869 -13.047 1.00 93.62 211 ASP A O 1
ATOM 1618 N N . GLU A 1 212 ? 18.839 17.311 -11.320 1.00 93.44 212 GLU A N 1
ATOM 1619 C CA . GLU A 1 212 ? 17.579 16.842 -10.756 1.00 93.44 212 GLU A CA 1
ATOM 1620 C C . GLU A 1 212 ? 16.397 17.071 -11.711 1.00 93.44 212 GLU A C 1
ATOM 1622 O O . GLU A 1 212 ? 15.484 16.248 -11.775 1.00 93.44 212 GLU A O 1
ATOM 1627 N N . THR A 1 213 ? 16.420 18.145 -12.506 1.00 95.44 213 THR A N 1
ATOM 1628 C CA . THR A 1 213 ? 15.329 18.447 -13.446 1.00 95.44 213 THR A CA 1
ATOM 1629 C C . THR A 1 213 ? 15.277 17.396 -14.551 1.00 95.44 213 THR A C 1
ATOM 1631 O O . THR A 1 213 ? 14.200 16.887 -14.883 1.00 95.44 213 THR A O 1
ATOM 1634 N N . VAL A 1 214 ? 16.439 17.013 -15.084 1.00 94.88 214 VAL A N 1
ATOM 1635 C CA . VAL A 1 214 ? 16.542 15.940 -16.079 1.00 94.88 214 VAL A CA 1
ATOM 1636 C C . VAL A 1 214 ? 16.187 14.587 -15.460 1.00 94.88 214 VAL A C 1
ATOM 1638 O O . VAL A 1 214 ? 15.417 13.843 -16.068 1.00 94.88 214 VAL A O 1
ATOM 1641 N N . ALA A 1 215 ? 16.638 14.291 -14.235 1.00 94.31 215 ALA A N 1
ATOM 1642 C CA . ALA A 1 215 ? 16.256 13.069 -13.519 1.00 94.31 215 ALA A CA 1
ATOM 1643 C C . ALA A 1 215 ? 14.729 12.944 -13.364 1.00 94.31 215 ALA A C 1
ATOM 1645 O O . ALA A 1 215 ? 14.137 11.916 -13.699 1.00 94.31 215 ALA A O 1
ATOM 1646 N N . GLN A 1 216 ? 14.065 14.008 -12.908 1.00 94.06 216 GLN A N 1
ATOM 1647 C CA . GLN A 1 216 ? 12.613 14.029 -12.735 1.00 94.06 216 GLN A CA 1
ATOM 1648 C C . GLN A 1 216 ? 11.872 13.903 -14.072 1.00 94.06 216 GLN A C 1
ATOM 1650 O O . GLN A 1 216 ? 10.884 13.172 -14.162 1.00 94.06 216 GLN A O 1
ATOM 1655 N N . SER A 1 217 ? 12.340 14.586 -15.122 1.00 95.88 217 SER A N 1
ATOM 1656 C CA . SER A 1 217 ? 11.767 14.479 -16.470 1.00 95.88 217 SER A CA 1
ATOM 1657 C C . SER A 1 217 ? 11.872 13.049 -17.013 1.00 95.88 217 SER A C 1
ATOM 1659 O O . SER A 1 217 ? 10.889 12.487 -17.501 1.00 95.88 217 SER A O 1
ATOM 1661 N N . GLN A 1 218 ? 13.030 12.409 -16.832 1.00 95.56 218 GLN A N 1
ATOM 1662 C CA . GLN A 1 218 ? 13.265 11.028 -17.243 1.00 95.56 218 GLN A CA 1
ATOM 1663 C C . GLN A 1 218 ? 12.382 10.037 -16.469 1.00 95.56 218 GLN A C 1
ATOM 1665 O O . GLN A 1 218 ? 11.766 9.151 -17.069 1.00 95.56 218 GLN A O 1
ATOM 1670 N N . ALA A 1 219 ? 12.252 10.212 -15.150 1.00 94.56 219 ALA A N 1
ATOM 1671 C CA . ALA A 1 219 ? 11.368 9.395 -14.319 1.00 94.56 219 ALA A CA 1
ATOM 1672 C C . ALA A 1 219 ? 9.890 9.541 -14.728 1.00 94.56 219 ALA A C 1
ATOM 1674 O O . ALA A 1 219 ? 9.150 8.551 -14.754 1.00 94.56 219 ALA A O 1
ATOM 1675 N N . LYS A 1 220 ? 9.454 10.753 -15.100 1.00 94.56 220 LYS A N 1
ATOM 1676 C CA . LYS A 1 220 ? 8.110 11.004 -15.646 1.00 94.56 220 LYS A CA 1
ATOM 1677 C C . LYS A 1 220 ? 7.910 10.322 -16.997 1.00 94.56 220 LYS A C 1
ATOM 1679 O O . LYS A 1 220 ? 6.881 9.681 -17.189 1.00 94.56 220 LYS A O 1
ATOM 1684 N N . ALA A 1 221 ? 8.891 10.392 -17.897 1.00 95.62 221 ALA A N 1
ATOM 1685 C CA . ALA A 1 221 ? 8.829 9.721 -19.194 1.00 95.62 221 ALA A CA 1
ATOM 1686 C C . ALA A 1 221 ? 8.684 8.197 -19.046 1.00 95.62 221 ALA A C 1
ATOM 1688 O O . ALA A 1 221 ? 7.807 7.605 -19.669 1.00 95.62 221 ALA A O 1
ATOM 1689 N N . TRP A 1 222 ? 9.466 7.566 -18.165 1.00 96.12 222 TRP A N 1
ATOM 1690 C CA . TRP A 1 222 ? 9.322 6.133 -17.881 1.00 96.12 222 TRP A CA 1
ATOM 1691 C C . TRP A 1 222 ? 8.007 5.790 -17.176 1.00 96.12 222 TRP A C 1
ATOM 1693 O O . TRP A 1 222 ? 7.434 4.737 -17.429 1.00 96.12 222 TRP A O 1
ATOM 1703 N N . SER A 1 223 ? 7.499 6.673 -16.310 1.00 94.38 223 SER A N 1
ATOM 1704 C CA . SER A 1 223 ? 6.183 6.488 -15.682 1.00 94.38 223 SER A CA 1
ATOM 1705 C C . SER A 1 223 ? 5.050 6.545 -16.700 1.00 94.38 223 SER A C 1
ATOM 1707 O O . SER A 1 223 ? 4.092 5.790 -16.576 1.00 94.38 223 SER A O 1
ATOM 1709 N N . ARG A 1 224 ? 5.177 7.401 -17.718 1.00 94.81 224 ARG A N 1
ATOM 1710 C CA . ARG A 1 224 ? 4.230 7.466 -18.827 1.00 94.81 224 ARG A CA 1
ATOM 1711 C C . ARG A 1 224 ? 4.225 6.163 -19.624 1.00 94.81 224 ARG A C 1
ATOM 1713 O O . ARG A 1 224 ? 3.162 5.581 -19.769 1.00 94.81 224 ARG A O 1
ATOM 1720 N N . VAL A 1 225 ? 5.400 5.664 -20.025 1.00 96.44 225 VAL A N 1
ATOM 1721 C CA . VAL A 1 225 ? 5.523 4.353 -20.697 1.00 96.44 225 VAL A CA 1
ATOM 1722 C C . VAL A 1 225 ? 4.898 3.252 -19.846 1.00 96.44 225 VAL A C 1
ATOM 1724 O O . VAL A 1 225 ? 4.106 2.468 -20.348 1.00 96.44 225 VAL A O 1
ATOM 1727 N N . LEU A 1 226 ? 5.183 3.219 -18.542 1.00 95.06 226 LEU A N 1
ATOM 1728 C CA . LEU A 1 226 ? 4.612 2.192 -17.679 1.00 95.06 226 LEU A CA 1
ATOM 1729 C C . LEU A 1 226 ? 3.082 2.239 -17.624 1.00 95.06 226 LEU A C 1
ATOM 1731 O O . LEU A 1 226 ? 2.433 1.199 -17.653 1.00 95.06 226 LEU A O 1
ATOM 1735 N N . ARG A 1 227 ? 2.520 3.441 -17.496 1.00 93.81 227 ARG A N 1
ATOM 1736 C CA . ARG A 1 227 ? 1.076 3.644 -17.371 1.00 93.81 227 ARG A CA 1
ATOM 1737 C C . ARG A 1 227 ? 0.347 3.335 -18.677 1.00 93.81 227 ARG A C 1
ATOM 1739 O O . ARG A 1 227 ? -0.690 2.690 -18.646 1.00 93.81 227 ARG A O 1
ATOM 1746 N N . GLU A 1 228 ? 0.893 3.811 -19.795 1.00 95.12 228 GLU A N 1
ATOM 1747 C CA . GLU A 1 228 ? 0.263 3.754 -21.120 1.00 95.12 228 GLU A CA 1
ATOM 1748 C C . GLU A 1 228 ? 0.517 2.426 -21.845 1.00 95.12 228 GLU A C 1
ATOM 1750 O O . GLU A 1 228 ? -0.341 1.977 -22.600 1.00 95.12 228 GLU A O 1
ATOM 1755 N N . GLU A 1 229 ? 1.669 1.788 -21.616 1.00 96.00 229 GLU A N 1
ATOM 1756 C CA . GLU A 1 229 ? 2.124 0.614 -22.380 1.00 96.00 229 GLU A CA 1
ATOM 1757 C C . GLU A 1 229 ? 2.421 -0.619 -21.504 1.00 96.00 229 GLU A C 1
ATOM 1759 O O . GLU A 1 229 ? 2.611 -1.718 -22.023 1.00 96.00 229 GLU A O 1
ATOM 1764 N N . GLY A 1 230 ? 2.421 -0.476 -20.175 1.00 96.00 230 GLY A N 1
ATOM 1765 C CA . GLY A 1 230 ? 2.585 -1.586 -19.234 1.00 96.00 230 GLY A CA 1
ATOM 1766 C C . GLY A 1 230 ? 4.037 -1.975 -18.930 1.00 96.00 230 GLY A C 1
ATOM 1767 O O . GLY A 1 230 ? 5.011 -1.398 -19.426 1.00 96.00 230 GLY A O 1
ATOM 1768 N N . GLY A 1 231 ? 4.187 -2.954 -18.032 1.00 96.31 231 GLY A N 1
ATOM 1769 C CA . GLY A 1 231 ? 5.487 -3.357 -17.483 1.00 96.31 231 GLY A CA 1
ATOM 1770 C C . GLY A 1 231 ? 6.442 -3.998 -18.489 1.00 96.31 231 GLY A C 1
ATOM 1771 O O . GLY A 1 231 ? 7.629 -3.675 -18.477 1.00 96.31 231 GLY A O 1
ATOM 1772 N N . GLU A 1 232 ? 5.934 -4.854 -19.378 1.00 97.12 232 GLU A N 1
ATOM 1773 C CA . GLU A 1 232 ? 6.741 -5.537 -20.404 1.00 97.12 232 GLU A CA 1
ATOM 1774 C C . GLU A 1 232 ? 7.450 -4.532 -21.321 1.00 97.12 232 GLU A C 1
ATOM 1776 O O . GLU A 1 232 ? 8.656 -4.624 -21.566 1.00 97.12 232 GLU A O 1
ATOM 1781 N N . VAL A 1 233 ? 6.721 -3.505 -21.768 1.00 97.75 233 VAL A N 1
ATOM 1782 C CA . VAL A 1 233 ? 7.277 -2.462 -22.635 1.00 97.75 233 VAL A CA 1
ATOM 1783 C C . VAL A 1 233 ? 8.316 -1.632 -21.893 1.00 97.75 233 VAL A C 1
ATOM 1785 O O . VAL A 1 233 ? 9.395 -1.379 -22.434 1.00 97.75 233 VAL A O 1
ATOM 1788 N N . LEU A 1 234 ? 8.053 -1.249 -20.638 1.00 97.06 234 LEU A N 1
ATOM 1789 C CA . LEU A 1 234 ? 9.046 -0.529 -19.842 1.00 97.06 234 LEU A CA 1
ATOM 1790 C C . LEU A 1 234 ? 10.341 -1.342 -19.691 1.00 97.06 234 LEU A C 1
ATOM 1792 O O . LEU A 1 234 ? 11.429 -0.784 -19.840 1.00 97.06 234 LEU A O 1
ATOM 1796 N N . ILE A 1 235 ? 10.245 -2.643 -19.406 1.00 97.50 235 ILE A N 1
ATOM 1797 C CA . ILE A 1 235 ? 11.415 -3.523 -19.283 1.00 97.50 235 ILE A CA 1
ATOM 1798 C C . ILE A 1 235 ? 12.203 -3.533 -20.596 1.00 97.50 235 ILE A C 1
ATOM 1800 O O . ILE A 1 235 ? 13.408 -3.274 -20.572 1.00 97.50 235 ILE A O 1
ATOM 1804 N N . ALA A 1 236 ? 11.535 -3.721 -21.738 1.00 97.62 236 ALA A N 1
ATOM 1805 C CA . ALA A 1 236 ? 12.179 -3.698 -23.052 1.00 97.62 236 ALA A CA 1
ATOM 1806 C C . ALA A 1 236 ? 12.871 -2.350 -23.349 1.00 97.62 236 ALA A C 1
ATOM 1808 O O . ALA A 1 236 ? 14.004 -2.312 -23.846 1.00 97.62 236 ALA A O 1
ATOM 1809 N N . VAL A 1 237 ? 12.242 -1.226 -22.986 1.00 96.25 237 VAL A N 1
ATOM 1810 C CA . VAL A 1 237 ? 12.841 0.116 -23.097 1.00 96.25 237 VAL A CA 1
ATOM 1811 C C . VAL A 1 237 ? 14.113 0.220 -22.250 1.00 96.25 237 VAL A C 1
ATOM 1813 O O . VAL A 1 237 ? 15.139 0.688 -22.737 1.00 96.25 237 VAL A O 1
ATOM 1816 N N . LEU A 1 238 ? 14.093 -0.245 -20.999 1.00 95.69 238 LEU A N 1
ATOM 1817 C CA . LEU A 1 238 ? 15.251 -0.181 -20.096 1.00 95.69 238 LEU A CA 1
ATOM 1818 C C . LEU A 1 238 ? 16.376 -1.160 -20.486 1.00 95.69 238 LEU A C 1
ATOM 1820 O O . LEU A 1 238 ? 17.559 -0.918 -20.214 1.00 95.69 238 LEU A O 1
ATOM 1824 N N . GLU A 1 239 ? 16.038 -2.2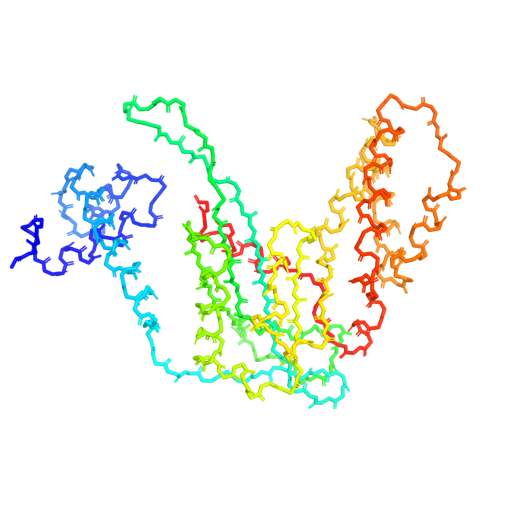80 -21.115 1.00 95.62 239 GLU A N 1
ATOM 1825 C CA . GLU A 1 239 ? 17.002 -3.255 -21.624 1.00 95.62 239 GLU A CA 1
ATOM 1826 C C . GLU A 1 239 ? 17.724 -2.754 -22.874 1.00 95.62 239 GLU A C 1
ATOM 1828 O O . GLU A 1 239 ? 18.949 -2.875 -22.946 1.00 95.62 239 GLU A O 1
ATOM 1833 N N . SER A 1 240 ? 16.983 -2.139 -23.799 1.00 94.50 240 SER A N 1
ATOM 1834 C CA . SER A 1 240 ? 17.505 -1.613 -25.067 1.00 94.50 240 SER A CA 1
ATOM 1835 C C . SER A 1 240 ? 18.222 -0.262 -24.943 1.00 94.50 240 SER A C 1
ATOM 1837 O O . SER A 1 240 ? 18.932 0.150 -25.862 1.00 94.50 240 SER A O 1
ATOM 1839 N N . TRP A 1 241 ? 18.062 0.433 -23.813 1.00 94.00 241 TRP A N 1
ATOM 1840 C CA . TRP A 1 241 ? 18.652 1.750 -23.587 1.00 94.00 241 TRP A CA 1
ATOM 1841 C C . TRP A 1 241 ? 20.191 1.727 -23.628 1.00 94.00 241 TRP A C 1
ATOM 1843 O O . TRP A 1 241 ? 20.844 0.855 -23.052 1.00 94.00 241 TRP A O 1
ATOM 1853 N N . SER A 1 242 ? 20.792 2.739 -24.262 1.00 93.06 242 SER A N 1
ATOM 1854 C CA . SER A 1 242 ? 22.247 2.947 -24.267 1.00 93.06 242 SER A CA 1
ATOM 1855 C C . SER A 1 242 ? 22.701 3.628 -22.973 1.00 93.06 242 SER A C 1
ATOM 1857 O O . SER A 1 242 ? 22.610 4.848 -22.832 1.00 93.06 242 SER A O 1
ATOM 1859 N N . TRP A 1 243 ? 23.158 2.838 -22.000 1.00 93.75 243 TRP A N 1
ATOM 1860 C CA . TRP A 1 243 ? 23.506 3.331 -20.663 1.00 93.75 243 TRP A CA 1
ATOM 1861 C C . TRP A 1 243 ? 24.917 3.942 -20.600 1.00 93.75 243 TRP A C 1
ATOM 1863 O O . TRP A 1 243 ? 25.870 3.310 -21.060 1.00 93.75 243 TRP A O 1
ATOM 1873 N N . PRO A 1 244 ? 25.089 5.132 -19.992 1.00 92.69 244 PRO A N 1
ATOM 1874 C CA . PRO A 1 244 ? 26.406 5.720 -19.768 1.00 92.69 244 PRO A CA 1
ATOM 1875 C C . PRO A 1 244 ? 27.179 4.986 -18.663 1.00 92.69 244 PRO A C 1
ATOM 1877 O O . PRO A 1 244 ? 26.607 4.308 -17.809 1.00 92.69 244 PRO A O 1
ATOM 1880 N N . SER A 1 245 ? 28.499 5.171 -18.632 1.00 89.75 245 SER A N 1
ATOM 1881 C CA . SER A 1 245 ? 29.350 4.645 -17.558 1.00 89.75 245 SER A CA 1
ATOM 1882 C C . SER A 1 245 ? 29.319 5.569 -16.336 1.00 89.75 245 SER A C 1
ATOM 1884 O O . SER A 1 245 ? 30.220 6.384 -16.141 1.00 89.75 245 SER A O 1
ATOM 1886 N N . VAL A 1 246 ? 28.278 5.439 -15.510 1.00 91.00 246 VAL A N 1
ATOM 1887 C CA . VAL A 1 246 ? 28.119 6.169 -14.238 1.00 91.00 246 VAL A CA 1
ATOM 1888 C C . VAL A 1 246 ? 28.302 5.215 -13.056 1.00 91.00 246 VAL A C 1
ATOM 1890 O O . VAL A 1 246 ? 27.824 4.078 -13.076 1.00 91.00 246 VAL A O 1
ATOM 1893 N N . ASN A 1 247 ? 28.997 5.669 -12.008 1.00 90.00 247 ASN A N 1
ATOM 1894 C CA . ASN A 1 247 ? 29.249 4.853 -10.821 1.00 90.00 247 ASN A CA 1
ATOM 1895 C C . ASN A 1 247 ? 27.926 4.423 -10.157 1.00 90.00 247 ASN A C 1
ATOM 1897 O O . ASN A 1 247 ? 27.025 5.231 -9.958 1.00 90.00 247 ASN A O 1
ATOM 1901 N N . GLY A 1 248 ? 27.798 3.136 -9.832 1.00 90.38 248 GLY A N 1
ATOM 1902 C CA . GLY A 1 248 ? 26.603 2.563 -9.208 1.00 90.38 248 GLY A CA 1
ATOM 1903 C C . GLY A 1 248 ? 25.409 2.333 -10.145 1.00 90.38 248 GLY A C 1
ATOM 1904 O O . GLY A 1 248 ? 24.527 1.551 -9.785 1.00 90.38 248 GLY A O 1
ATOM 1905 N N . LEU A 1 249 ? 25.392 2.913 -11.352 1.00 94.19 249 LEU A N 1
ATOM 1906 C CA . LEU A 1 249 ? 24.265 2.810 -12.288 1.00 94.19 249 LEU A CA 1
ATOM 1907 C C . LEU A 1 249 ? 23.992 1.371 -12.727 1.00 94.19 249 LEU A C 1
ATOM 1909 O O . LEU A 1 249 ? 22.846 0.935 -12.697 1.00 94.19 249 LEU A O 1
ATOM 1913 N N . ALA A 1 250 ? 25.031 0.604 -13.069 1.00 93.56 250 ALA A N 1
ATOM 1914 C CA . ALA A 1 250 ? 24.874 -0.793 -13.478 1.00 93.56 250 ALA A CA 1
ATOM 1915 C C . ALA A 1 250 ? 24.225 -1.656 -12.379 1.00 93.56 250 ALA A C 1
ATOM 1917 O O . ALA A 1 250 ? 23.358 -2.479 -12.670 1.00 93.56 250 ALA A O 1
ATOM 1918 N N . ARG A 1 251 ? 24.597 -1.424 -11.111 1.00 95.19 251 ARG A N 1
ATOM 1919 C CA . ARG A 1 251 ? 24.012 -2.116 -9.955 1.00 95.19 251 ARG A CA 1
ATOM 1920 C C . ARG A 1 251 ? 22.542 -1.744 -9.776 1.00 95.19 251 ARG A C 1
ATOM 1922 O O . ARG A 1 251 ? 21.700 -2.631 -9.717 1.00 95.19 251 ARG A O 1
ATOM 1929 N N . VAL A 1 252 ? 22.230 -0.446 -9.734 1.00 95.19 252 VAL A N 1
ATOM 1930 C CA . VAL A 1 252 ? 20.852 0.039 -9.534 1.00 95.19 252 VAL A CA 1
ATOM 1931 C C . VAL A 1 252 ? 19.944 -0.374 -10.690 1.00 95.19 252 VAL A C 1
ATOM 1933 O O . VAL A 1 252 ? 18.819 -0.802 -10.457 1.00 95.19 252 VAL A O 1
ATOM 1936 N N . ARG A 1 253 ? 20.443 -0.343 -11.930 1.00 95.44 253 ARG A N 1
ATOM 1937 C CA . ARG A 1 253 ? 19.741 -0.887 -13.098 1.00 95.44 253 ARG A CA 1
ATOM 1938 C C . ARG A 1 253 ? 19.426 -2.373 -12.917 1.00 95.44 253 ARG A C 1
ATOM 1940 O O . ARG A 1 253 ? 18.298 -2.776 -13.177 1.00 95.44 253 ARG A O 1
ATOM 1947 N N . GLY A 1 254 ? 20.403 -3.174 -12.488 1.00 95.00 254 GLY A N 1
ATOM 1948 C CA . GLY A 1 254 ? 20.213 -4.604 -12.233 1.00 95.00 254 GLY A CA 1
ATOM 1949 C C . GLY A 1 254 ? 19.143 -4.876 -11.173 1.00 95.00 254 GLY A C 1
ATOM 1950 O O . GLY A 1 254 ? 18.271 -5.711 -11.396 1.00 95.00 254 GLY A O 1
ATOM 1951 N N . GLU A 1 255 ? 19.161 -4.123 -10.069 1.00 95.00 255 GLU A N 1
ATOM 1952 C CA . GLU A 1 255 ? 18.140 -4.187 -9.011 1.00 95.00 255 GLU A CA 1
ATOM 1953 C C . GLU A 1 255 ? 16.741 -3.845 -9.545 1.00 95.00 255 GLU A C 1
ATOM 1955 O O . GLU A 1 255 ? 15.793 -4.594 -9.320 1.00 95.00 255 GLU A O 1
ATOM 1960 N N . VAL A 1 256 ? 16.610 -2.738 -10.284 1.00 94.56 256 VAL A N 1
ATOM 1961 C CA . VAL A 1 256 ? 15.320 -2.266 -10.815 1.00 94.56 256 VAL A CA 1
ATOM 1962 C C . VAL A 1 256 ? 14.760 -3.217 -11.872 1.00 94.56 256 VAL A C 1
ATOM 1964 O O . VAL A 1 256 ? 13.580 -3.553 -11.820 1.00 94.56 256 VAL A O 1
ATOM 1967 N N . LEU A 1 257 ? 15.590 -3.705 -12.800 1.00 95.56 257 LEU A N 1
ATOM 1968 C CA . LEU A 1 257 ? 15.163 -4.699 -13.790 1.00 95.56 257 LEU A CA 1
ATOM 1969 C C . LEU A 1 257 ? 14.784 -6.028 -13.133 1.00 95.56 257 LEU A C 1
ATOM 1971 O O . LEU A 1 257 ? 13.802 -6.640 -13.536 1.00 95.56 257 LEU A O 1
ATOM 1975 N N . GLY A 1 258 ? 15.537 -6.474 -12.123 1.00 94.94 258 GLY A N 1
ATOM 1976 C CA . GLY A 1 258 ? 15.196 -7.671 -11.355 1.00 94.94 258 GLY A CA 1
ATOM 1977 C C . GLY A 1 258 ? 13.832 -7.539 -10.680 1.00 94.94 258 GLY A C 1
ATOM 1978 O O . GLY A 1 258 ? 12.986 -8.416 -10.826 1.00 94.94 258 GLY A O 1
ATOM 1979 N N . TYR A 1 259 ? 13.591 -6.407 -10.017 1.00 92.75 259 TYR A N 1
ATOM 1980 C CA . TYR A 1 259 ? 12.303 -6.102 -9.400 1.00 92.75 259 TYR A CA 1
ATOM 1981 C C . TYR A 1 259 ? 11.157 -6.086 -10.424 1.00 92.75 259 TYR A C 1
ATOM 1983 O O . TYR A 1 259 ? 10.175 -6.802 -10.240 1.00 92.75 259 TYR A O 1
ATOM 1991 N N . PHE A 1 260 ? 11.289 -5.353 -11.538 1.00 94.31 260 PHE A N 1
ATOM 1992 C CA . PHE A 1 260 ? 10.220 -5.295 -12.541 1.00 94.31 260 PHE A CA 1
ATOM 1993 C C . PHE A 1 260 ? 9.956 -6.639 -13.209 1.00 94.31 260 PHE A C 1
ATOM 1995 O O . PHE A 1 260 ? 8.796 -6.987 -13.376 1.00 94.31 260 PHE A O 1
ATOM 2002 N N . ARG A 1 261 ? 10.978 -7.441 -13.522 1.00 94.94 261 ARG A N 1
ATOM 2003 C CA . ARG A 1 261 ? 10.762 -8.791 -14.071 1.00 94.94 261 ARG A CA 1
ATOM 2004 C C . ARG A 1 261 ? 9.992 -9.687 -13.103 1.00 94.94 261 ARG A C 1
ATOM 2006 O O . ARG A 1 261 ? 9.120 -10.433 -13.532 1.00 94.94 261 ARG A O 1
ATOM 2013 N N . ASN A 1 262 ? 10.265 -9.582 -11.803 1.00 92.44 262 ASN A N 1
ATOM 2014 C CA . ASN A 1 262 ? 9.534 -10.346 -10.793 1.00 92.44 262 ASN A CA 1
ATOM 2015 C C . ASN A 1 262 ? 8.067 -9.898 -10.676 1.00 92.44 262 ASN A C 1
ATOM 2017 O O . ASN A 1 262 ? 7.201 -10.721 -10.391 1.00 92.44 262 ASN A O 1
ATOM 2021 N N . GLN A 1 263 ? 7.781 -8.616 -10.919 1.00 92.38 263 GLN A N 1
ATOM 2022 C CA . GLN A 1 263 ? 6.448 -8.028 -10.746 1.00 92.38 263 GLN A CA 1
ATOM 2023 C C . GLN A 1 263 ? 5.673 -7.804 -12.055 1.00 92.38 263 GLN A C 1
ATOM 2025 O O . GLN A 1 263 ? 4.525 -7.371 -12.004 1.00 92.38 263 GLN A O 1
ATOM 2030 N N . VAL A 1 264 ? 6.246 -8.112 -13.224 1.00 94.69 264 VAL A N 1
ATOM 2031 C CA . VAL A 1 264 ? 5.694 -7.718 -14.537 1.00 94.69 264 VAL A CA 1
ATOM 2032 C C . VAL A 1 264 ? 4.265 -8.212 -14.771 1.00 94.69 264 VAL A C 1
ATOM 2034 O O . VAL A 1 264 ? 3.430 -7.481 -15.297 1.00 94.69 264 VAL A O 1
ATOM 2037 N N . HIS A 1 265 ? 3.945 -9.403 -14.263 1.00 93.19 265 HIS A N 1
ATOM 2038 C CA . HIS A 1 265 ? 2.611 -10.005 -14.311 1.00 93.19 265 HIS A CA 1
ATOM 2039 C C . HIS A 1 265 ? 1.529 -9.201 -13.562 1.00 93.19 265 HIS A C 1
ATOM 2041 O O . HIS A 1 265 ? 0.346 -9.487 -13.704 1.00 93.19 265 HIS A O 1
ATOM 2047 N N . ARG A 1 266 ? 1.923 -8.198 -12.767 1.00 94.25 266 ARG A N 1
ATOM 2048 C CA . ARG A 1 266 ? 1.053 -7.292 -12.001 1.00 94.25 266 ARG A CA 1
ATOM 2049 C C . ARG A 1 266 ? 1.075 -5.860 -12.529 1.00 94.25 266 ARG A C 1
ATOM 2051 O O . ARG A 1 266 ? 0.499 -4.980 -11.897 1.00 94.25 266 ARG A O 1
ATOM 2058 N N . MET A 1 267 ? 1.736 -5.618 -13.660 1.00 95.75 267 MET A N 1
ATOM 2059 C CA . MET A 1 267 ? 2.004 -4.287 -14.220 1.00 95.75 267 MET A CA 1
ATOM 2060 C C . MET A 1 267 ? 1.238 -4.027 -15.530 1.00 95.75 267 MET A C 1
ATOM 2062 O O . MET A 1 267 ? 1.683 -3.223 -16.353 1.00 95.75 267 MET A O 1
ATOM 2066 N N . ASP A 1 268 ? 0.089 -4.680 -15.737 1.00 96.12 268 ASP A N 1
ATOM 2067 C CA . ASP A 1 268 ? -0.823 -4.410 -16.861 1.00 96.12 268 ASP A CA 1
ATOM 2068 C C . ASP A 1 268 ? -1.728 -3.193 -16.582 1.00 96.12 268 ASP A C 1
ATOM 2070 O O . ASP A 1 268 ? -2.959 -3.262 -16.562 1.00 96.12 268 ASP A O 1
ATOM 2074 N N . TYR A 1 269 ? -1.086 -2.051 -16.318 1.00 95.31 269 TYR A N 1
ATOM 2075 C CA . TYR A 1 269 ? -1.773 -0.788 -16.051 1.00 95.31 269 TYR A CA 1
ATOM 2076 C C . TYR A 1 269 ? -2.755 -0.377 -17.155 1.00 95.31 269 TYR A C 1
ATOM 2078 O O . TYR A 1 269 ? -3.854 0.041 -16.789 1.00 95.31 269 TYR A O 1
ATOM 2086 N N . PRO A 1 270 ? -2.453 -0.533 -18.461 1.00 95.00 270 PRO A N 1
ATOM 2087 C CA . PRO A 1 270 ? -3.404 -0.186 -19.513 1.00 95.00 270 PRO A CA 1
ATOM 2088 C C . PRO A 1 270 ? -4.727 -0.947 -19.381 1.00 95.00 270 PRO A C 1
ATOM 2090 O O . PRO A 1 270 ? -5.795 -0.333 -19.434 1.00 95.00 270 PRO A O 1
ATOM 2093 N N . SER A 1 271 ? -4.680 -2.261 -19.134 1.00 94.44 271 SER A N 1
ATOM 2094 C CA . SER A 1 271 ? -5.895 -3.055 -18.928 1.00 94.44 271 SER A CA 1
ATOM 2095 C C . SER A 1 271 ? -6.609 -2.693 -17.629 1.00 94.44 271 SER A C 1
ATOM 2097 O O . SER A 1 271 ? -7.838 -2.616 -17.610 1.00 94.44 271 SER A O 1
ATOM 2099 N N . TYR A 1 272 ? -5.881 -2.449 -16.535 1.00 94.12 272 TYR A N 1
ATOM 2100 C CA . TYR A 1 272 ? -6.498 -2.057 -15.263 1.00 94.12 272 TYR A CA 1
ATOM 2101 C C . TYR A 1 272 ? -7.230 -0.721 -15.386 1.00 94.12 272 TYR A C 1
ATOM 2103 O O . TYR A 1 272 ? -8.380 -0.596 -14.967 1.00 94.12 272 TYR A O 1
ATOM 2111 N N . GLU A 1 273 ? -6.599 0.261 -16.027 1.00 91.38 273 GLU A N 1
ATOM 2112 C CA . GLU A 1 273 ? -7.193 1.571 -16.267 1.00 91.38 273 GLU A CA 1
ATOM 2113 C C . GLU A 1 273 ? -8.372 1.496 -17.250 1.00 91.38 273 GLU A C 1
ATOM 2115 O O . GLU A 1 273 ? -9.383 2.160 -17.023 1.00 91.38 273 GLU A O 1
ATOM 2120 N N . ALA A 1 274 ? -8.304 0.646 -18.282 1.00 90.56 274 ALA A N 1
ATOM 2121 C CA . ALA A 1 274 ? -9.419 0.400 -19.201 1.00 90.56 274 ALA A CA 1
ATOM 2122 C C . ALA A 1 274 ? -10.630 -0.248 -18.508 1.00 90.56 274 ALA A C 1
ATOM 2124 O O . ALA A 1 274 ? -11.775 0.046 -18.853 1.00 90.56 274 ALA A O 1
ATOM 2125 N N . ASN A 1 275 ? -10.391 -1.085 -17.495 1.00 91.38 275 ASN A N 1
ATOM 2126 C CA . ASN A 1 275 ? -11.447 -1.602 -16.627 1.00 91.38 275 ASN A CA 1
ATOM 2127 C C . ASN A 1 275 ? -11.960 -0.552 -15.628 1.00 91.38 275 ASN A C 1
ATOM 2129 O O . ASN A 1 275 ? -12.968 -0.787 -14.972 1.00 91.38 275 ASN A O 1
ATOM 2133 N N . GLY A 1 276 ? -11.318 0.610 -15.499 1.00 90.25 276 GLY A N 1
ATOM 2134 C CA . GLY A 1 276 ? -11.658 1.609 -14.486 1.00 90.25 276 GLY A CA 1
ATOM 2135 C C . GLY A 1 276 ? -11.217 1.213 -13.076 1.00 90.25 276 GLY A C 1
ATOM 2136 O O . GLY A 1 276 ? -11.820 1.647 -12.095 1.00 90.25 276 GLY A O 1
ATOM 2137 N N . TRP A 1 277 ? -10.195 0.363 -12.959 1.00 92.06 277 TRP A N 1
ATOM 2138 C CA . TRP A 1 277 ? -9.650 -0.050 -11.673 1.00 92.06 277 TRP A CA 1
ATOM 2139 C C . TRP A 1 277 ? -8.634 0.953 -11.131 1.00 92.06 277 TRP A C 1
ATOM 2141 O O . TRP A 1 277 ? -7.893 1.605 -11.866 1.00 92.06 277 TRP A O 1
ATOM 2151 N N . TYR A 1 278 ? -8.598 1.061 -9.808 1.00 90.88 278 TYR A N 1
ATOM 2152 C CA . TYR A 1 278 ? -7.672 1.914 -9.078 1.00 90.88 278 TYR A CA 1
ATOM 2153 C C . TYR A 1 278 ? -6.280 1.264 -9.013 1.00 90.88 278 TYR A C 1
ATOM 2155 O O . TYR A 1 278 ? -6.155 0.132 -8.549 1.00 90.88 278 TYR A O 1
ATOM 2163 N N . ILE A 1 279 ? -5.242 1.972 -9.475 1.00 90.81 279 ILE A N 1
ATOM 2164 C CA . ILE A 1 279 ? -3.901 1.397 -9.720 1.00 90.81 279 ILE A CA 1
ATOM 2165 C C . ILE A 1 279 ? -2.801 1.832 -8.739 1.00 90.81 279 ILE A C 1
ATOM 2167 O O . ILE A 1 279 ? -1.675 1.350 -8.837 1.00 90.81 279 ILE A O 1
ATOM 2171 N N . GLY A 1 280 ? -3.071 2.763 -7.822 1.00 86.12 280 GLY A N 1
ATOM 2172 C CA . GLY A 1 280 ? -2.022 3.312 -6.957 1.00 86.12 280 GLY A CA 1
ATOM 2173 C C . GLY A 1 280 ? -2.553 3.839 -5.636 1.00 86.12 280 GLY A C 1
ATOM 2174 O O . GLY A 1 280 ? -3.464 4.659 -5.597 1.00 86.12 280 GLY A O 1
ATOM 2175 N N . SER A 1 281 ? -1.959 3.411 -4.535 1.00 72.94 281 SER A N 1
ATOM 2176 C CA . SER A 1 281 ? -2.452 3.613 -3.177 1.00 72.94 281 SER A CA 1
ATOM 2177 C C . SER A 1 281 ? -2.165 4.998 -2.595 1.00 72.94 281 SER A C 1
ATOM 2179 O O . SER A 1 281 ? -2.416 5.185 -1.419 1.00 72.94 281 SER A O 1
ATOM 2181 N N . GLY A 1 282 ? -1.736 6.013 -3.356 1.00 66.06 282 GLY A N 1
ATOM 2182 C CA . GLY A 1 282 ? -1.281 7.301 -2.790 1.00 66.06 282 GLY A CA 1
ATOM 2183 C C . GLY A 1 282 ? -2.213 7.954 -1.741 1.00 66.06 282 GLY A C 1
ATOM 2184 O O . GLY A 1 282 ? -1.744 8.528 -0.755 1.00 66.06 282 GLY A O 1
ATOM 2185 N N . ALA A 1 283 ? -3.538 7.821 -1.890 1.00 62.00 283 ALA A N 1
ATOM 2186 C CA . ALA A 1 283 ? -4.516 8.273 -0.890 1.00 62.00 283 ALA A CA 1
ATOM 2187 C C . ALA A 1 283 ? -4.603 7.370 0.363 1.00 62.00 283 ALA A C 1
ATOM 2189 O O . ALA A 1 283 ? -4.940 7.843 1.447 1.00 62.00 283 ALA A O 1
ATOM 2190 N N . ILE A 1 284 ? -4.319 6.078 0.214 1.00 61.72 284 ILE A N 1
ATOM 2191 C CA . ILE A 1 284 ? -4.215 5.072 1.276 1.00 61.72 284 ILE A CA 1
ATOM 2192 C C . ILE A 1 284 ? -2.870 5.183 2.000 1.00 61.72 284 ILE A C 1
ATOM 2194 O O . ILE A 1 284 ? -2.889 5.256 3.222 1.00 61.72 284 ILE A O 1
ATOM 2198 N N . ASP A 1 285 ? -1.743 5.304 1.296 1.00 61.50 285 ASP A N 1
ATOM 2199 C CA . ASP A 1 285 ? -0.401 5.431 1.888 1.00 61.50 285 ASP A CA 1
ATOM 2200 C C . ASP A 1 285 ? -0.270 6.667 2.777 1.00 61.50 285 ASP A C 1
ATOM 2202 O O . ASP A 1 285 ? 0.291 6.608 3.872 1.00 61.50 285 ASP A O 1
ATOM 2206 N N . SER A 1 286 ? -0.865 7.787 2.354 1.00 56.84 286 SER A N 1
ATOM 2207 C CA . SER A 1 286 ? -0.937 8.999 3.181 1.00 56.84 286 SER A CA 1
ATOM 2208 C C . SER A 1 286 ? -1.655 8.747 4.513 1.00 56.84 286 SER A C 1
ATOM 2210 O O . SER A 1 286 ? -1.298 9.343 5.524 1.00 56.84 286 SER A O 1
ATOM 2212 N N . ALA A 1 287 ? -2.648 7.853 4.523 1.00 53.53 287 ALA A N 1
ATOM 2213 C CA . ALA A 1 287 ? -3.375 7.455 5.722 1.00 53.53 287 ALA A CA 1
ATOM 2214 C C . ALA A 1 287 ? -2.673 6.327 6.504 1.00 53.53 287 ALA A C 1
ATOM 2216 O O . ALA A 1 287 ? -2.784 6.305 7.726 1.00 53.53 287 ALA A O 1
ATOM 2217 N N . CYS A 1 288 ? -1.923 5.432 5.848 1.00 55.97 288 CYS A N 1
ATOM 2218 C CA . CYS A 1 288 ? -1.105 4.402 6.502 1.00 55.97 288 CYS A CA 1
ATOM 2219 C C . CYS A 1 288 ? 0.003 5.018 7.363 1.00 55.97 288 CYS A C 1
ATOM 2221 O O . CYS A 1 288 ? 0.202 4.564 8.489 1.00 55.97 288 CYS A O 1
ATOM 2223 N N . LYS A 1 289 ? 0.640 6.103 6.894 1.00 59.00 289 LYS A N 1
ATOM 2224 C CA . LYS A 1 289 ? 1.611 6.877 7.691 1.00 59.00 289 LYS A CA 1
ATOM 2225 C C . LYS A 1 289 ? 1.005 7.358 9.008 1.00 59.00 289 LYS A C 1
ATOM 2227 O O . LYS A 1 289 ? 1.612 7.210 10.048 1.00 59.00 289 LYS A O 1
ATOM 2232 N N . THR A 1 290 ? -0.251 7.810 9.007 1.00 57.50 290 THR A N 1
ATOM 2233 C CA . THR A 1 290 ? -0.948 8.242 10.237 1.00 57.50 290 THR A CA 1
ATOM 2234 C C . THR A 1 290 ? -1.359 7.087 11.167 1.00 57.50 290 THR A C 1
ATOM 2236 O O . THR A 1 290 ? -1.834 7.330 12.272 1.00 57.50 290 THR A O 1
ATOM 2239 N N . VAL A 1 291 ? -1.284 5.831 10.711 1.00 56.12 291 VAL A N 1
ATOM 2240 C CA . VAL A 1 291 ? -1.719 4.644 11.471 1.00 56.12 291 VAL A CA 1
ATOM 2241 C C . VAL A 1 291 ? -0.542 3.904 12.115 1.00 56.12 291 VAL A C 1
ATOM 2243 O O . VAL A 1 291 ? -0.768 3.166 13.077 1.00 56.12 291 VAL A O 1
ATOM 2246 N N . VAL A 1 292 ? 0.677 4.055 11.586 1.00 53.22 292 VAL A N 1
ATOM 2247 C CA . VAL A 1 292 ? 1.863 3.325 12.065 1.00 53.22 292 VAL A CA 1
ATOM 2248 C C . VAL A 1 292 ? 3.006 4.226 12.530 1.00 53.22 292 VAL A C 1
ATOM 2250 O O . VAL A 1 292 ? 3.711 3.803 13.447 1.00 53.22 292 VAL A O 1
ATOM 2253 N N . ASP A 1 293 ? 3.186 5.409 11.932 1.00 42.59 293 ASP A N 1
ATOM 2254 C CA . ASP A 1 293 ? 4.214 6.377 12.351 1.00 42.59 293 ASP A CA 1
ATOM 2255 C C . ASP A 1 293 ? 3.723 7.232 13.528 1.00 42.59 293 ASP A C 1
ATOM 2257 O O . ASP A 1 293 ? 4.562 7.504 14.419 1.00 42.59 293 ASP A O 1
#

Mean predicted aligned error: 7.37 Å

Nearest PDB structures (foldseek):
  6oeq-assembly1_A  TM=2.765E-01  e=1.180E-01  Mus musculus
  8pj6-assembly1_5  TM=3.797E-01  e=7.875E+00  Homo sapiens
  6yfs-assembly1_AA  TM=3.419E-01  e=7.451E+00  Leviviridae sp.

Foldseek 3Di:
DDPLPDDPVLLVLLLVLCQQDPALVSSQVVSCVVPVDHDDSVSSVVSNVVVVVVVVVCLVVVHDPDAQDADPADAWLVRFGEKEKEKDWDWAFDADPPRHGDGTAIKMKIKIWRQFFDPVQPSDDGDDPPDDIDMDIDIDRDDLVSVLSNNVSVCRSHPVVVGPAYEYEYLLDPNCVCVCVSCVRHPAYAYALVSLLVLQLVLLCQQCVPDNPRSVVRSVVLSCCLQQPWLVRSLVCLVPDDGDPTPCNVVSSVVSSVSSVSCRRNRVNNVCVNRSHDRHCPVVVVVVVSVRD